Protein AF-A0A2K3L7U0-F1 (afdb_monomer)

InterPro domains:
  IPR052965 Pigment-associated catalase-like [PTHR31694] (35-224)

Sequence (227 aa):
MSPVDSIVYDHPPPELIQVLADDCRGVSLPRLITLAIKSTIKGFPRPSLDLSALSFSEVMDSAFEHPLHPPFDPYANDVNFLLASYVIPYVGLTGYVGANPLLQNATSRKLVAGLLGVESGQDAVIRALLYERRAWKVHPYEVSVAEFTNHISMLRNKLGNDGVKDEGLVEDSSGNILAGDKDSLSYARTPEEILRIVYGSGDESVPGGFYPLGGDGHIAKSYLSNA

Structure (mmCIF, N/CA/C/O backbone):
data_AF-A0A2K3L7U0-F1
#
_entry.id   AF-A0A2K3L7U0-F1
#
loop_
_atom_site.group_PDB
_atom_site.id
_atom_site.type_symbol
_atom_site.label_atom_id
_atom_site.label_alt_id
_atom_site.label_comp_id
_atom_site.label_asym_id
_atom_site.label_entity_id
_atom_site.label_seq_id
_atom_site.pdbx_PDB_ins_code
_atom_site.Cartn_x
_atom_site.Cartn_y
_atom_site.Cartn_z
_atom_site.occupancy
_atom_site.B_iso_or_equiv
_atom_site.auth_seq_id
_atom_site.auth_comp_id
_atom_site.auth_asym_id
_atom_site.auth_atom_id
_atom_site.pdbx_PDB_model_num
ATOM 1 N N . MET A 1 1 ? -25.914 12.414 -6.183 1.00 35.16 1 MET A N 1
ATOM 2 C CA . MET A 1 1 ? -24.782 12.202 -5.261 1.00 35.16 1 MET A CA 1
ATOM 3 C C . MET A 1 1 ? -25.380 11.766 -3.939 1.00 35.16 1 MET A C 1
ATOM 5 O O . MET A 1 1 ? -26.083 12.558 -3.326 1.00 35.16 1 MET A O 1
ATOM 9 N N . SER A 1 2 ? -25.243 10.484 -3.602 1.00 27.78 2 SER A N 1
ATOM 10 C CA . SER A 1 2 ? -25.637 9.948 -2.292 1.00 27.78 2 SER A CA 1
ATOM 11 C C . SER A 1 2 ? -24.703 10.532 -1.230 1.00 27.78 2 SER A C 1
ATOM 13 O O . SER A 1 2 ? -23.513 10.652 -1.530 1.00 27.78 2 SER A O 1
ATOM 15 N N . PRO A 1 3 ? -25.178 10.894 -0.026 1.00 34.88 3 PRO A N 1
ATOM 16 C CA . PRO A 1 3 ? -24.275 11.152 1.083 1.00 34.88 3 PRO A CA 1
ATOM 17 C C . PRO A 1 3 ? -23.523 9.848 1.350 1.00 34.88 3 PRO A C 1
ATOM 19 O O . PRO A 1 3 ? -24.138 8.787 1.451 1.00 34.88 3 PRO A O 1
ATOM 22 N N . VAL A 1 4 ? -22.197 9.907 1.386 1.00 32.41 4 VAL A N 1
ATOM 23 C CA . VAL A 1 4 ? -21.411 8.854 2.023 1.00 32.41 4 VAL A CA 1
ATOM 24 C C . VAL A 1 4 ? -21.704 9.025 3.508 1.00 32.41 4 VAL A C 1
ATOM 26 O O . VAL A 1 4 ? -21.296 10.027 4.096 1.00 32.41 4 VAL A O 1
ATOM 29 N N . ASP A 1 5 ? -22.507 8.128 4.079 1.00 34.38 5 ASP A N 1
ATOM 30 C CA . ASP A 1 5 ? -22.760 8.096 5.516 1.00 34.38 5 ASP A CA 1
ATOM 31 C C . ASP A 1 5 ? -21.419 7.864 6.216 1.00 34.38 5 ASP A C 1
ATOM 33 O O . ASP A 1 5 ? -20.910 6.749 6.298 1.00 34.38 5 ASP A O 1
ATOM 37 N N . SER A 1 6 ? -20.799 8.946 6.683 1.00 38.78 6 SER A N 1
ATOM 38 C CA . SER A 1 6 ? -19.635 8.872 7.551 1.00 38.78 6 SER A CA 1
ATOM 39 C C . SER A 1 6 ? -20.063 8.152 8.829 1.00 38.78 6 SER A C 1
ATOM 41 O O . SER A 1 6 ? -20.776 8.729 9.654 1.00 38.78 6 SER A O 1
ATOM 43 N N . ILE A 1 7 ? -19.674 6.888 8.984 1.00 43.75 7 ILE A N 1
ATOM 44 C CA . ILE A 1 7 ? -19.948 6.116 10.196 1.00 43.75 7 ILE A CA 1
ATOM 45 C C . ILE A 1 7 ? -19.156 6.768 11.336 1.00 43.75 7 ILE A C 1
ATOM 47 O O . ILE A 1 7 ? -17.938 6.625 11.446 1.00 43.75 7 ILE A O 1
ATOM 51 N N . VAL A 1 8 ? -19.850 7.541 12.173 1.00 41.12 8 VAL A N 1
ATOM 52 C CA . VAL A 1 8 ? -19.280 8.139 13.382 1.00 41.12 8 VAL A CA 1
ATOM 53 C C . VAL A 1 8 ? -19.321 7.083 14.481 1.00 41.12 8 VAL A C 1
ATOM 55 O O . VAL A 1 8 ? -20.386 6.723 14.975 1.00 41.12 8 VAL A O 1
ATOM 58 N N . TYR A 1 9 ? -18.154 6.571 14.870 1.00 46.69 9 TYR A N 1
ATOM 59 C CA . TYR A 1 9 ? -18.048 5.678 16.019 1.00 46.69 9 TYR A CA 1
ATOM 60 C C . TYR A 1 9 ? -18.064 6.511 17.308 1.00 46.69 9 TYR A C 1
ATOM 62 O O . TYR A 1 9 ? -17.071 7.163 17.639 1.00 46.69 9 TYR A O 1
ATOM 70 N N . ASP A 1 10 ? -19.162 6.450 18.067 1.00 40.72 10 ASP A N 1
ATOM 71 C CA . ASP A 1 10 ? -19.297 7.128 19.371 1.00 40.72 10 ASP A CA 1
ATOM 72 C C . ASP A 1 10 ? -18.200 6.716 20.371 1.00 40.72 10 ASP A C 1
ATOM 74 O O . ASP A 1 10 ? -17.846 7.484 21.265 1.00 40.72 10 ASP A O 1
ATOM 78 N N . HIS A 1 11 ? -17.600 5.534 20.172 1.00 51.75 11 HIS A N 1
ATOM 79 C CA . HIS A 1 11 ? -16.368 5.059 20.801 1.00 51.75 11 HIS A CA 1
ATOM 80 C C . HIS A 1 11 ? -15.624 4.153 19.805 1.00 51.75 11 HIS A C 1
ATOM 82 O O . HIS A 1 11 ? -15.960 2.971 19.712 1.00 51.75 11 HIS A O 1
ATOM 88 N N . PRO A 1 12 ? -14.630 4.619 19.031 1.00 52.50 12 PRO A N 1
ATOM 89 C CA . PRO A 1 12 ? -13.937 3.723 18.131 1.00 52.50 12 PRO A CA 1
ATOM 90 C C . PRO A 1 12 ? -13.173 2.710 18.969 1.00 52.50 12 PRO A C 1
ATOM 92 O O . PRO A 1 12 ? -12.476 3.064 19.937 1.00 52.50 12 PRO A O 1
ATOM 95 N N . PRO A 1 13 ? -13.309 1.436 18.614 1.00 58.75 13 PRO A N 1
ATOM 96 C CA . PRO A 1 13 ? -12.711 0.392 19.392 1.00 58.75 13 PRO A CA 1
ATOM 97 C C . PRO A 1 13 ? -11.186 0.495 19.250 1.00 58.75 13 PRO A C 1
ATOM 99 O O . PRO A 1 13 ? -10.675 0.766 18.161 1.00 58.75 13 PRO A O 1
ATOM 102 N N . PRO A 1 14 ? -10.425 0.219 20.321 1.00 63.03 14 PRO A N 1
ATOM 103 C CA . PRO A 1 14 ? -8.984 -0.022 20.233 1.00 63.03 14 PRO A CA 1
ATOM 104 C C . PRO A 1 14 ? -8.609 -1.067 19.163 1.00 63.03 14 PRO A C 1
ATOM 106 O O . PRO A 1 14 ? -7.484 -1.112 18.677 1.00 63.03 14 PRO A O 1
ATOM 109 N N . GLU A 1 15 ? -9.582 -1.873 18.755 1.00 63.84 15 GLU A N 1
ATOM 110 C CA . GLU A 1 15 ? -9.491 -2.821 17.662 1.00 63.84 15 GLU A CA 1
ATOM 111 C C . GLU A 1 15 ? -9.247 -2.156 16.300 1.00 63.84 15 GLU A C 1
ATOM 113 O O . GLU A 1 15 ? -8.477 -2.696 15.521 1.00 63.84 15 GLU A O 1
ATOM 118 N N . LEU A 1 16 ? -9.787 -0.961 16.030 1.00 61.38 16 LEU A N 1
ATOM 119 C CA . LEU A 1 16 ? -9.509 -0.233 14.783 1.00 61.38 16 LEU A CA 1
ATOM 120 C C . LEU A 1 16 ? -8.010 0.072 14.644 1.00 61.38 16 LEU A C 1
ATOM 122 O O . LEU A 1 16 ? -7.415 -0.149 13.598 1.00 61.38 16 LEU A O 1
ATOM 126 N N . ILE A 1 17 ? -7.379 0.503 15.740 1.00 62.34 17 ILE A N 1
ATOM 127 C CA . ILE A 1 17 ? -5.931 0.759 15.807 1.00 62.34 17 ILE A CA 1
ATOM 128 C C . ILE A 1 17 ? -5.150 -0.520 15.522 1.00 62.34 17 ILE A C 1
ATOM 130 O O . ILE A 1 17 ? -4.151 -0.494 14.812 1.00 62.34 17 ILE A O 1
ATOM 134 N N . GLN A 1 18 ? -5.594 -1.636 16.099 1.00 63.09 18 GLN A N 1
ATOM 135 C CA . GLN A 1 18 ? -4.923 -2.917 15.945 1.00 63.09 18 GLN A CA 1
ATOM 136 C C . GLN A 1 18 ? -5.110 -3.495 14.535 1.00 63.09 18 GLN A C 1
ATOM 138 O O . GLN A 1 18 ? -4.146 -4.030 14.013 1.00 63.09 18 GLN A O 1
ATOM 143 N N . VAL A 1 19 ? -6.275 -3.342 13.892 1.00 58.06 19 VAL A N 1
ATOM 144 C CA . VAL A 1 19 ? -6.497 -3.734 12.483 1.00 58.06 19 VAL A CA 1
ATOM 145 C C . VAL A 1 19 ? -5.525 -2.991 11.566 1.00 58.06 19 VAL A C 1
ATOM 147 O O . VAL A 1 19 ? -4.821 -3.613 10.777 1.00 58.06 19 VAL A O 1
ATOM 150 N N . LEU A 1 20 ? -5.415 -1.672 11.736 1.00 57.47 20 LEU A N 1
ATOM 151 C CA . LEU A 1 20 ? -4.503 -0.833 10.954 1.00 57.47 20 LEU A CA 1
ATOM 152 C C . LEU A 1 20 ? -3.031 -1.165 11.214 1.00 57.47 20 LEU A C 1
ATOM 154 O O . LEU A 1 20 ? -2.219 -1.230 10.297 1.00 57.47 20 LEU A O 1
ATOM 158 N N . ALA A 1 21 ? -2.683 -1.434 12.470 1.00 59.22 21 ALA A N 1
ATOM 159 C CA . ALA A 1 21 ? -1.339 -1.859 12.830 1.00 59.22 21 ALA A CA 1
ATOM 160 C C . ALA A 1 21 ? -1.008 -3.273 12.371 1.00 59.22 21 ALA A C 1
ATOM 162 O O . ALA A 1 21 ? 0.167 -3.623 12.294 1.00 59.22 21 ALA A O 1
ATOM 163 N N . ASP A 1 22 ? -2.011 -4.110 12.137 1.00 59.44 22 ASP A N 1
ATOM 164 C CA . ASP A 1 22 ? -1.805 -5.463 11.663 1.00 59.44 22 ASP A CA 1
ATOM 165 C C . ASP A 1 22 ? -1.432 -5.461 10.179 1.00 59.44 22 ASP A C 1
ATOM 167 O O . ASP A 1 22 ? -0.505 -6.196 9.827 1.00 59.44 22 ASP A O 1
ATOM 171 N N . ASP A 1 23 ? -2.020 -4.535 9.411 1.00 56.47 23 ASP A N 1
ATOM 172 C CA . ASP A 1 23 ? -1.686 -4.205 8.022 1.00 56.47 23 ASP A CA 1
ATOM 173 C C . ASP A 1 23 ? -0.228 -3.747 7.835 1.00 56.47 23 ASP A C 1
ATOM 175 O O . ASP A 1 23 ? 0.517 -4.320 7.045 1.00 56.47 23 ASP A O 1
ATOM 179 N N . CYS A 1 24 ? 0.264 -2.812 8.654 1.00 52.09 24 CYS A N 1
ATOM 180 C CA . CYS A 1 24 ? 1.613 -2.239 8.498 1.00 52.09 24 CYS A CA 1
ATOM 181 C C . CYS A 1 24 ? 2.801 -3.205 8.737 1.00 52.09 24 CYS A C 1
ATOM 183 O O . CYS A 1 24 ? 3.954 -2.833 8.527 1.00 52.09 24 CYS A O 1
ATOM 185 N N . ARG A 1 25 ? 2.602 -4.446 9.207 1.00 53.88 25 ARG A N 1
ATOM 186 C CA . ARG A 1 25 ? 3.705 -5.287 9.748 1.00 53.88 25 ARG A CA 1
ATOM 187 C C . ARG A 1 25 ? 4.548 -6.049 8.717 1.00 53.88 25 ARG A C 1
ATOM 189 O O . ARG A 1 25 ? 5.292 -6.949 9.112 1.00 53.88 25 ARG A O 1
ATOM 196 N N . GLY A 1 26 ? 4.490 -5.676 7.441 1.00 46.66 26 GLY A N 1
ATOM 197 C CA . GLY A 1 26 ? 5.264 -6.300 6.362 1.00 46.66 26 GLY A CA 1
ATOM 198 C C . GLY A 1 26 ? 6.780 -6.047 6.399 1.00 46.66 26 GLY A C 1
ATOM 199 O O . GLY A 1 26 ? 7.523 -6.845 5.833 1.00 46.66 26 GLY A O 1
ATOM 200 N N . VAL A 1 27 ? 7.276 -4.995 7.079 1.00 43.62 27 VAL A N 1
ATOM 201 C CA . VAL A 1 27 ? 8.713 -4.635 7.052 1.00 43.62 27 VAL A CA 1
ATOM 202 C C . VAL A 1 27 ? 9.250 -4.191 8.430 1.00 43.62 27 VAL A C 1
ATOM 204 O O . VAL A 1 27 ? 8.738 -3.287 9.072 1.00 43.62 27 VAL A O 1
ATOM 207 N N . SER A 1 28 ? 10.311 -4.866 8.892 1.00 36.28 28 SER A N 1
ATOM 208 C CA . SER A 1 28 ? 11.282 -4.586 9.986 1.00 36.28 28 SER A CA 1
ATOM 209 C C . SER A 1 28 ? 10.879 -4.087 11.401 1.00 36.28 28 SER A C 1
ATOM 211 O O . SER A 1 28 ? 11.673 -4.294 12.321 1.00 36.28 28 SER A O 1
ATOM 213 N N . LEU A 1 29 ? 9.679 -3.555 11.676 1.00 48.56 29 LEU A N 1
ATOM 214 C CA . LEU A 1 29 ? 9.215 -3.215 13.041 1.00 48.56 29 LEU A CA 1
ATOM 215 C C . LEU A 1 29 ? 8.060 -4.057 13.669 1.00 48.56 29 LEU A C 1
ATOM 217 O O . LEU A 1 29 ? 7.436 -3.586 14.631 1.00 48.56 29 LEU A O 1
ATOM 221 N N . PRO A 1 30 ? 7.784 -5.334 13.299 1.00 54.16 30 PRO A N 1
ATOM 222 C CA . PRO A 1 30 ? 6.574 -6.036 13.764 1.00 54.16 30 PRO A CA 1
ATOM 223 C C . PRO A 1 30 ? 6.427 -6.201 15.285 1.00 54.16 30 PRO A C 1
ATOM 225 O O . PRO A 1 30 ? 5.309 -6.311 15.804 1.00 54.16 30 PRO A O 1
ATOM 228 N N . ARG A 1 31 ? 7.545 -6.298 16.017 1.00 52.91 31 ARG A N 1
ATOM 229 C CA . ARG A 1 31 ? 7.539 -6.679 17.440 1.00 52.91 31 ARG A CA 1
ATOM 230 C C . ARG A 1 31 ? 7.274 -5.495 18.367 1.00 52.91 31 ARG A C 1
ATOM 232 O O . ARG A 1 31 ? 6.514 -5.647 19.318 1.00 52.91 31 ARG A O 1
ATOM 239 N N . LEU A 1 32 ? 7.865 -4.334 18.089 1.00 52.78 32 LEU A N 1
ATOM 240 C CA . LEU A 1 32 ? 7.753 -3.157 18.956 1.00 52.78 32 LEU A CA 1
ATOM 241 C C . LEU A 1 32 ? 6.366 -2.518 18.873 1.00 52.78 32 LEU A C 1
ATOM 243 O O . LEU A 1 32 ? 5.794 -2.204 19.912 1.00 52.78 32 LEU A O 1
ATOM 247 N N . ILE A 1 33 ? 5.783 -2.436 17.674 1.00 61.28 33 ILE A N 1
ATOM 248 C CA . ILE A 1 33 ? 4.416 -1.931 17.470 1.00 61.28 33 ILE A CA 1
ATOM 249 C C . ILE A 1 33 ? 3.404 -2.821 18.200 1.00 61.28 33 ILE A C 1
ATOM 251 O O . ILE A 1 33 ? 2.588 -2.338 18.980 1.00 61.28 33 ILE A O 1
ATOM 255 N N . THR A 1 34 ? 3.520 -4.145 18.048 1.00 62.84 34 THR A N 1
ATOM 256 C CA . THR A 1 34 ? 2.636 -5.098 18.743 1.00 62.84 34 THR A CA 1
ATOM 257 C C . THR A 1 34 ? 2.751 -4.979 20.269 1.00 62.84 34 THR A C 1
ATOM 259 O O . THR A 1 34 ? 1.747 -5.088 20.971 1.00 62.84 34 THR A O 1
ATOM 262 N N . LEU A 1 35 ? 3.958 -4.752 20.801 1.00 61.03 35 LEU A N 1
ATOM 263 C CA . LEU A 1 35 ? 4.163 -4.532 22.236 1.00 61.03 35 LEU A CA 1
ATOM 264 C C . LEU A 1 35 ? 3.562 -3.206 22.704 1.00 61.03 35 LEU A C 1
ATOM 266 O O . LEU A 1 35 ? 2.871 -3.201 23.718 1.00 61.03 35 LEU A O 1
ATOM 270 N N . ALA A 1 36 ? 3.788 -2.116 21.965 1.00 68.81 36 ALA A N 1
ATOM 271 C CA . ALA A 1 36 ? 3.243 -0.797 22.278 1.00 68.81 36 ALA A CA 1
ATOM 272 C C . ALA A 1 36 ? 1.711 -0.807 22.294 1.00 68.81 36 ALA A C 1
ATOM 274 O O . ALA A 1 36 ? 1.097 -0.217 23.179 1.00 68.81 36 ALA A O 1
ATOM 275 N N . ILE A 1 37 ? 1.084 -1.526 21.363 1.00 71.38 37 ILE A N 1
ATOM 276 C CA . ILE A 1 37 ? -0.371 -1.641 21.322 1.00 71.38 37 ILE A CA 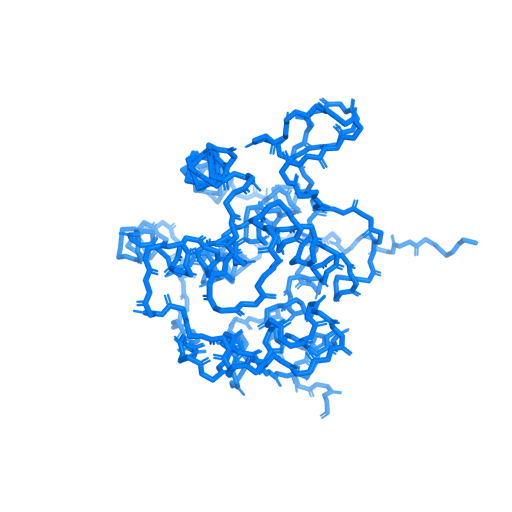1
ATOM 277 C C . ILE A 1 37 ? -0.879 -2.456 22.509 1.00 71.38 37 ILE A C 1
ATOM 279 O O . ILE A 1 37 ? -1.704 -1.959 23.269 1.00 71.38 37 ILE A O 1
ATOM 283 N N . LYS A 1 38 ? -0.338 -3.661 22.732 1.00 72.94 38 LYS A N 1
ATOM 284 C CA . LYS A 1 38 ? -0.758 -4.534 23.843 1.00 72.94 38 LYS A CA 1
ATOM 285 C C . LYS A 1 38 ? -0.533 -3.917 25.225 1.00 72.94 38 LYS A C 1
ATOM 287 O O . LYS A 1 38 ? -1.252 -4.266 26.156 1.00 72.94 38 LYS A O 1
ATOM 292 N N . SER A 1 39 ? 0.465 -3.045 25.379 1.00 77.31 39 SER A N 1
ATOM 293 C CA . SER A 1 39 ? 0.726 -2.342 26.641 1.00 77.31 39 SER A CA 1
ATOM 294 C C . SER A 1 39 ? -0.154 -1.107 26.843 1.00 77.31 39 SER A C 1
ATOM 296 O O . SER A 1 39 ? -0.313 -0.665 27.978 1.00 77.31 39 SER A O 1
ATOM 298 N N . THR A 1 40 ? -0.727 -0.558 25.769 1.00 77.00 40 THR A N 1
ATOM 299 C CA . THR A 1 40 ? -1.498 0.693 25.800 1.00 77.00 40 THR A CA 1
ATOM 300 C C . THR A 1 40 ? -3.006 0.449 25.755 1.00 77.00 40 THR A C 1
ATOM 302 O O . THR A 1 40 ? -3.771 1.184 26.379 1.00 77.00 40 THR A O 1
ATOM 305 N N . ILE A 1 41 ? -3.446 -0.584 25.034 1.00 78.94 41 ILE A N 1
ATOM 306 C CA . ILE A 1 41 ? -4.850 -0.948 24.843 1.00 78.94 41 ILE A CA 1
ATOM 307 C C . ILE A 1 41 ? -5.052 -2.470 24.867 1.00 78.94 41 ILE A C 1
ATOM 309 O O . ILE A 1 41 ? -4.127 -3.252 24.652 1.00 78.94 41 ILE A O 1
ATOM 313 N N . LYS A 1 42 ? -6.298 -2.907 25.093 1.00 79.12 42 LYS A N 1
ATOM 314 C CA . LYS A 1 42 ? -6.682 -4.316 24.938 1.00 79.12 42 LYS A CA 1
ATOM 315 C C . LYS A 1 42 ? -6.715 -4.667 23.444 1.00 79.12 42 LYS A C 1
ATOM 317 O O . LYS A 1 42 ? -7.691 -4.362 22.769 1.00 79.12 42 LYS A O 1
ATOM 322 N N . GLY A 1 43 ? -5.636 -5.264 22.944 1.00 73.44 43 GLY A N 1
ATOM 323 C CA . GLY A 1 43 ? -5.553 -5.779 21.573 1.00 73.44 43 GLY A CA 1
ATOM 324 C C . GLY A 1 43 ? -6.208 -7.156 21.401 1.00 73.44 43 GLY A C 1
ATOM 325 O O . GLY A 1 43 ? -6.695 -7.757 22.362 1.00 73.44 43 GLY A O 1
ATOM 326 N N . PHE A 1 44 ? -6.159 -7.675 20.176 1.00 78.50 44 PHE A N 1
ATOM 327 C CA . PHE A 1 44 ? -6.618 -9.015 19.795 1.00 78.50 44 PHE A CA 1
ATOM 328 C C . PHE A 1 44 ? -5.480 -9.803 19.101 1.00 78.50 44 PHE A C 1
ATOM 330 O O . PHE A 1 44 ? -4.399 -9.243 18.870 1.00 78.50 44 PHE A O 1
ATOM 337 N N . PRO A 1 45 ? -5.627 -11.123 18.876 1.00 80.44 45 PRO A N 1
ATOM 338 C CA . PRO A 1 45 ? -4.619 -11.916 18.179 1.00 80.44 45 PRO A CA 1
ATOM 339 C C . PRO A 1 45 ? -4.351 -11.397 16.765 1.00 80.44 45 PRO A C 1
ATOM 341 O O . PRO A 1 45 ? -5.258 -11.015 16.047 1.00 80.44 45 PRO A O 1
ATOM 344 N N . ARG A 1 46 ? -3.090 -11.424 16.339 1.00 79.19 46 ARG A N 1
ATOM 345 C CA . ARG A 1 46 ? -2.740 -11.082 14.958 1.00 79.19 46 ARG A CA 1
ATOM 346 C C . ARG A 1 46 ? -3.452 -12.049 13.987 1.00 79.19 46 ARG A C 1
ATOM 348 O O . ARG A 1 46 ? -3.308 -13.258 14.200 1.00 79.19 46 ARG A O 1
ATOM 355 N N . PRO A 1 47 ? -4.134 -11.562 12.933 1.00 84.94 47 PRO A N 1
ATOM 356 C CA . PRO A 1 47 ? -4.691 -12.408 11.886 1.00 84.94 47 PRO A CA 1
ATOM 357 C C . PRO A 1 47 ? -3.581 -13.091 11.079 1.00 84.94 47 PRO A C 1
ATOM 359 O O . PRO A 1 47 ? -2.413 -12.693 11.118 1.00 84.94 47 PRO A O 1
ATOM 362 N N . SER A 1 48 ? -3.945 -14.156 10.366 1.00 86.62 48 SER A N 1
ATOM 363 C CA . SER A 1 48 ? -3.009 -14.876 9.501 1.00 86.62 48 SER A CA 1
ATOM 364 C C . SER A 1 48 ? -2.584 -13.980 8.338 1.00 86.62 48 SER A C 1
ATOM 366 O O . SER A 1 48 ? -3.441 -13.412 7.669 1.00 86.62 48 SER A O 1
ATOM 368 N N . LEU A 1 49 ? -1.271 -13.856 8.135 1.00 86.56 49 LEU A N 1
ATOM 369 C CA . LEU A 1 49 ? -0.668 -13.032 7.095 1.00 86.56 49 LEU A CA 1
ATOM 370 C C . LEU A 1 49 ? 0.132 -13.933 6.150 1.00 86.56 49 LEU A C 1
ATOM 372 O O . LEU A 1 49 ? 1.031 -14.643 6.610 1.00 86.56 49 LEU A O 1
ATOM 376 N N . ASP A 1 50 ? -0.176 -13.886 4.859 1.00 89.56 50 ASP A N 1
ATOM 377 C CA . ASP A 1 50 ? 0.525 -14.627 3.812 1.00 89.56 50 ASP A CA 1
ATOM 378 C C . ASP A 1 50 ? 1.467 -13.701 3.043 1.00 89.56 50 ASP A C 1
ATOM 380 O O . ASP A 1 50 ? 1.051 -12.950 2.173 1.00 89.56 50 ASP A O 1
ATOM 384 N N . LEU A 1 51 ? 2.755 -13.739 3.388 1.00 89.56 51 LEU A N 1
ATOM 385 C CA . LEU A 1 51 ? 3.807 -12.997 2.687 1.00 89.56 51 LEU A CA 1
ATOM 386 C C . LEU A 1 51 ? 4.546 -13.882 1.671 1.00 89.56 51 LEU A C 1
ATOM 388 O O . LEU A 1 51 ? 5.709 -13.628 1.369 1.00 89.56 51 LEU A O 1
ATOM 392 N N . SER A 1 52 ? 3.928 -14.961 1.189 1.00 92.06 52 SER A N 1
ATOM 393 C CA . SER A 1 52 ? 4.561 -15.846 0.215 1.00 92.06 52 SER A CA 1
ATOM 394 C C . SER A 1 52 ? 4.817 -15.143 -1.121 1.00 92.06 52 SER A C 1
ATOM 396 O O . SER A 1 52 ? 4.142 -14.182 -1.495 1.00 92.06 52 SER A O 1
ATOM 398 N N . ALA A 1 53 ? 5.779 -15.663 -1.889 1.00 93.38 53 ALA A N 1
ATOM 399 C CA . ALA A 1 53 ? 6.021 -15.187 -3.249 1.00 93.38 53 ALA A CA 1
ATOM 400 C C . ALA A 1 53 ? 4.775 -15.317 -4.144 1.00 93.38 53 ALA A C 1
ATOM 402 O O . ALA A 1 53 ? 4.588 -14.501 -5.039 1.00 93.38 53 ALA A O 1
ATOM 403 N N . LEU A 1 54 ? 3.900 -16.295 -3.873 1.00 95.88 54 LEU A N 1
ATOM 404 C CA . LEU A 1 54 ? 2.642 -16.460 -4.596 1.00 95.88 54 LEU A CA 1
ATOM 405 C C . LEU A 1 54 ? 1.709 -15.264 -4.367 1.00 95.88 54 LEU A C 1
ATOM 407 O O . LEU A 1 54 ? 1.278 -14.658 -5.343 1.00 95.88 54 LEU A O 1
ATOM 411 N N . SER A 1 55 ? 1.473 -14.870 -3.112 1.00 94.69 55 SER A N 1
ATOM 412 C CA . SER A 1 55 ? 0.606 -13.728 -2.784 1.00 94.69 55 SER A CA 1
ATOM 413 C C . SER A 1 55 ? 1.119 -12.427 -3.404 1.00 94.69 55 SER A C 1
ATOM 415 O O . SER A 1 55 ? 0.351 -11.657 -3.976 1.00 94.69 55 SER A O 1
ATOM 417 N N . PHE A 1 56 ? 2.435 -12.189 -3.352 1.00 95.31 56 PHE A N 1
ATOM 418 C CA . PHE A 1 56 ? 3.032 -11.031 -4.023 1.00 95.31 56 PHE A CA 1
ATOM 419 C C . PHE A 1 56 ? 2.914 -11.113 -5.548 1.00 95.31 56 PHE A C 1
ATOM 421 O O . PHE A 1 56 ? 2.653 -10.089 -6.179 1.00 95.31 56 PHE A O 1
ATOM 428 N N . SER A 1 57 ? 3.070 -12.297 -6.145 1.00 97.38 57 SER A N 1
ATOM 429 C CA . SER A 1 57 ? 2.880 -12.473 -7.586 1.00 97.38 57 SER A CA 1
ATOM 430 C C . SER A 1 57 ? 1.454 -12.154 -8.016 1.00 97.38 57 SER A C 1
ATOM 432 O O . SER A 1 57 ? 1.282 -11.422 -8.980 1.00 97.38 57 SER A O 1
ATOM 434 N N . GLU A 1 58 ? 0.439 -12.635 -7.298 1.00 97.50 58 GLU A N 1
ATOM 435 C CA . GLU A 1 58 ? -0.971 -12.366 -7.619 1.00 97.50 58 GLU A CA 1
ATOM 436 C C . GLU A 1 58 ? -1.305 -10.869 -7.537 1.00 97.50 58 GLU A C 1
ATOM 438 O O . GLU A 1 58 ? -2.030 -10.333 -8.383 1.00 97.50 58 GLU A O 1
ATOM 443 N N . VAL A 1 59 ? -0.733 -10.164 -6.554 1.00 96.44 59 VAL A N 1
ATOM 444 C CA . VAL A 1 59 ? -0.862 -8.705 -6.435 1.00 96.44 59 VAL A CA 1
ATOM 445 C C . VAL A 1 59 ? -0.212 -7.996 -7.621 1.00 96.44 59 VAL A C 1
ATOM 447 O O . VAL A 1 59 ? -0.816 -7.088 -8.192 1.00 96.44 59 VAL A O 1
ATOM 450 N N . MET A 1 60 ? 0.995 -8.400 -8.022 1.00 97.75 60 MET A N 1
ATOM 451 C CA . MET A 1 60 ? 1.675 -7.773 -9.160 1.00 97.75 60 MET A CA 1
ATOM 452 C C . MET A 1 60 ? 0.969 -8.086 -10.481 1.00 97.75 60 MET A C 1
ATOM 454 O O . MET A 1 60 ? 0.757 -7.175 -11.274 1.00 97.75 60 MET A O 1
ATOM 458 N N . ASP A 1 61 ? 0.506 -9.315 -10.688 1.00 98.38 61 ASP A N 1
ATOM 459 C CA . ASP A 1 61 ? -0.292 -9.686 -11.860 1.00 98.38 61 ASP A CA 1
ATOM 460 C C . ASP A 1 61 ? -1.570 -8.836 -11.950 1.00 98.38 61 ASP A C 1
ATOM 462 O O . ASP A 1 61 ? -1.943 -8.351 -13.021 1.00 98.38 61 ASP A O 1
ATOM 466 N N . SER A 1 62 ? -2.210 -8.573 -10.807 1.00 98.00 62 SER A N 1
ATOM 467 C CA . SER A 1 62 ? -3.379 -7.690 -10.723 1.00 98.00 62 SER A CA 1
ATOM 468 C C . SER A 1 62 ? -3.036 -6.229 -11.027 1.00 98.00 62 SER A C 1
ATOM 470 O O . SER A 1 62 ? -3.824 -5.539 -11.672 1.00 98.00 62 SER A O 1
ATOM 472 N N . ALA A 1 63 ? -1.864 -5.750 -10.598 1.00 97.88 63 ALA A N 1
ATOM 473 C CA . ALA A 1 63 ? -1.396 -4.386 -10.857 1.00 97.88 63 ALA A CA 1
ATOM 474 C C . ALA A 1 63 ? -1.060 -4.148 -12.339 1.00 97.88 63 ALA A C 1
ATOM 476 O O . ALA A 1 63 ? -1.275 -3.051 -12.862 1.00 97.88 63 ALA A O 1
ATOM 477 N N . PHE A 1 64 ? -0.553 -5.179 -13.013 1.00 98.06 64 PHE A N 1
ATOM 478 C CA . PHE A 1 64 ? -0.262 -5.171 -14.448 1.00 98.06 64 PHE A CA 1
ATOM 479 C C . PHE A 1 64 ? -1.472 -5.540 -15.314 1.00 98.06 64 PHE A C 1
ATOM 481 O O . PHE A 1 64 ? -1.419 -5.388 -16.531 1.00 98.06 64 PHE A O 1
ATOM 488 N N . GLU A 1 65 ? -2.566 -5.998 -14.701 1.00 97.44 65 GLU A N 1
ATOM 489 C CA . GLU A 1 65 ? -3.765 -6.513 -15.376 1.00 97.44 65 GLU A CA 1
ATOM 490 C C . GLU A 1 65 ? -3.482 -7.706 -16.312 1.00 97.44 65 GLU A C 1
ATOM 492 O O . GLU A 1 65 ? -4.279 -8.036 -17.193 1.00 97.44 65 GLU A O 1
ATOM 497 N N . HIS A 1 66 ? -2.351 -8.383 -16.105 1.00 97.38 66 HIS A N 1
ATOM 498 C CA . HIS A 1 66 ? -1.966 -9.620 -16.769 1.00 97.38 66 HIS A CA 1
ATOM 499 C C . HIS A 1 66 ? -0.897 -10.357 -15.946 1.00 97.38 66 HIS A C 1
ATOM 501 O O . HIS A 1 66 ? -0.123 -9.713 -15.237 1.00 97.38 66 HIS A O 1
ATOM 507 N N . PRO A 1 67 ? -0.775 -11.691 -16.086 1.00 97.88 67 PRO A N 1
ATOM 508 C CA . PRO A 1 67 ? 0.304 -12.432 -15.448 1.00 97.88 67 PRO A CA 1
ATOM 509 C C . PRO A 1 67 ? 1.688 -11.955 -15.893 1.00 97.88 67 PRO A C 1
ATOM 511 O O . PRO A 1 67 ? 1.940 -11.765 -17.091 1.00 97.88 67 PRO A O 1
ATOM 514 N N . LEU A 1 68 ? 2.596 -11.785 -14.938 1.00 97.81 68 LEU A N 1
ATOM 515 C CA . LEU A 1 68 ? 4.012 -11.562 -15.186 1.00 97.81 68 LEU A CA 1
ATOM 516 C C . LEU A 1 68 ? 4.727 -12.900 -15.412 1.00 97.81 68 LEU A C 1
ATOM 518 O O . LEU A 1 68 ? 4.445 -13.920 -14.779 1.00 97.81 68 LEU A O 1
ATOM 522 N N . HIS A 1 69 ? 5.693 -12.903 -16.331 1.00 96.50 69 HIS A N 1
ATOM 523 C CA . HIS A 1 69 ? 6.475 -14.093 -16.655 1.00 96.50 69 HIS A CA 1
ATOM 524 C C . HIS A 1 69 ? 7.975 -13.795 -16.578 1.00 96.50 69 HIS A C 1
ATOM 526 O O . HIS A 1 69 ? 8.470 -12.991 -17.370 1.00 96.50 69 HIS A O 1
ATOM 532 N N . PRO A 1 70 ? 8.713 -14.440 -15.650 1.00 97.31 70 PRO A N 1
ATOM 533 C CA . PRO A 1 70 ? 8.246 -15.348 -14.593 1.00 97.31 70 PRO A CA 1
ATOM 534 C C . PRO A 1 70 ? 7.379 -14.630 -13.530 1.00 97.31 70 PRO A C 1
ATOM 536 O O . PRO A 1 70 ? 7.430 -13.402 -13.461 1.00 97.31 70 PRO A O 1
ATOM 539 N N . PRO A 1 71 ? 6.625 -15.369 -12.690 1.00 98.19 71 PRO A N 1
ATOM 540 C CA . PRO A 1 71 ? 5.892 -14.805 -11.549 1.00 98.19 71 PRO A CA 1
ATOM 541 C C . PRO A 1 71 ? 6.758 -13.854 -10.715 1.00 98.19 71 PRO A C 1
ATOM 543 O O . PRO A 1 71 ? 7.957 -14.107 -10.550 1.00 98.19 71 PRO A O 1
ATOM 546 N N . PHE A 1 72 ? 6.180 -12.764 -10.203 1.00 97.81 72 PHE A N 1
ATOM 547 C CA . PHE A 1 72 ? 6.939 -11.813 -9.389 1.00 97.81 72 PHE A CA 1
ATOM 548 C C . PHE A 1 72 ? 7.358 -12.450 -8.067 1.00 97.81 72 PHE A C 1
ATOM 550 O O . PHE A 1 72 ? 6.524 -12.820 -7.246 1.00 97.81 72 PHE A O 1
ATOM 557 N N . ASP A 1 73 ? 8.669 -12.538 -7.851 1.00 94.81 73 ASP A N 1
ATOM 558 C CA . ASP A 1 73 ? 9.245 -13.024 -6.602 1.00 94.81 73 ASP A CA 1
ATOM 559 C C . ASP A 1 73 ? 9.792 -11.839 -5.783 1.00 94.81 73 ASP A C 1
ATOM 561 O O . ASP A 1 73 ? 10.780 -11.219 -6.201 1.00 94.81 73 ASP A O 1
ATOM 565 N N . PRO A 1 74 ? 9.192 -11.517 -4.620 1.00 92.69 74 PRO A N 1
ATOM 566 C CA . PRO A 1 74 ? 9.638 -10.426 -3.754 1.00 92.69 74 PRO A CA 1
ATOM 567 C C . PRO A 1 74 ? 11.027 -10.675 -3.146 1.00 92.69 74 PRO A C 1
ATOM 569 O O . PRO A 1 74 ? 11.648 -9.740 -2.649 1.00 92.69 74 PRO A O 1
ATOM 572 N N . TYR A 1 75 ? 11.532 -11.911 -3.168 1.00 91.81 75 TYR A N 1
ATOM 573 C CA . TYR A 1 75 ? 12.799 -12.307 -2.546 1.00 91.81 75 TYR A CA 1
ATOM 574 C C . TYR A 1 75 ? 13.932 -12.525 -3.550 1.00 91.81 75 TYR A C 1
ATOM 576 O O . TYR A 1 75 ? 15.056 -12.824 -3.146 1.00 91.81 75 TYR A O 1
ATOM 584 N N . ALA A 1 76 ? 13.669 -12.357 -4.848 1.00 91.38 76 ALA A N 1
ATOM 585 C CA . ALA A 1 76 ? 14.654 -12.623 -5.891 1.00 91.38 76 ALA A CA 1
ATOM 586 C C . ALA A 1 76 ? 15.854 -11.661 -5.863 1.00 91.38 76 ALA A C 1
ATOM 588 O O . ALA A 1 76 ? 16.968 -12.056 -6.207 1.00 91.38 76 ALA A O 1
ATOM 589 N N . ASN A 1 77 ? 15.636 -10.390 -5.508 1.00 87.25 77 ASN A N 1
ATOM 590 C CA . ASN A 1 77 ? 16.675 -9.361 -5.431 1.00 87.25 77 ASN A CA 1
ATOM 591 C C . ASN A 1 77 ? 16.193 -8.124 -4.646 1.00 87.25 77 ASN A C 1
ATOM 593 O O . ASN A 1 77 ? 15.008 -7.988 -4.343 1.00 87.25 77 ASN A O 1
ATOM 597 N N . ASP A 1 78 ? 17.109 -7.191 -4.381 1.00 89.81 78 ASP A N 1
ATOM 598 C CA . ASP A 1 78 ? 16.842 -5.986 -3.586 1.00 89.81 78 ASP A CA 1
ATOM 599 C C . ASP A 1 78 ? 15.775 -5.056 -4.190 1.00 89.81 78 ASP A C 1
ATOM 601 O O . ASP A 1 78 ? 15.020 -4.432 -3.446 1.00 89.81 78 ASP A O 1
ATOM 605 N N . VAL A 1 79 ? 15.684 -4.942 -5.523 1.00 91.31 79 VAL A N 1
ATOM 606 C CA . VAL A 1 79 ? 14.672 -4.094 -6.182 1.00 91.31 79 VAL A CA 1
ATOM 607 C C . VAL A 1 79 ? 13.287 -4.709 -6.018 1.00 91.31 79 VAL A C 1
ATOM 609 O O . VAL A 1 79 ? 12.351 -4.002 -5.648 1.00 91.31 79 VAL A O 1
ATOM 612 N N . ASN A 1 80 ? 13.162 -6.021 -6.225 1.00 92.25 80 ASN A N 1
ATOM 613 C CA . ASN A 1 80 ? 11.912 -6.742 -5.999 1.00 92.25 80 ASN A CA 1
ATOM 614 C C . ASN A 1 80 ? 11.483 -6.653 -4.531 1.00 92.25 80 ASN A C 1
ATOM 616 O O . ASN A 1 80 ? 10.322 -6.364 -4.251 1.00 92.25 80 ASN A O 1
ATOM 620 N N . PHE A 1 81 ? 12.423 -6.822 -3.599 1.00 91.69 81 PHE A N 1
ATOM 621 C CA . PHE A 1 81 ? 12.142 -6.710 -2.170 1.00 91.69 81 PHE A CA 1
ATOM 622 C C . PHE A 1 81 ? 11.668 -5.307 -1.786 1.00 91.69 81 PHE A C 1
ATOM 624 O O . PHE A 1 81 ? 10.735 -5.147 -0.994 1.00 91.69 81 PHE A O 1
ATOM 631 N N . LEU A 1 82 ? 12.273 -4.273 -2.371 1.00 92.12 82 LEU A N 1
ATOM 632 C CA . LEU A 1 82 ? 11.886 -2.890 -2.127 1.00 92.12 82 LEU A CA 1
ATOM 633 C C . LEU A 1 82 ? 10.514 -2.554 -2.739 1.00 92.12 82 LEU A C 1
ATOM 635 O O . LEU A 1 82 ? 9.720 -1.870 -2.099 1.00 92.12 82 LEU A O 1
ATOM 639 N N . LEU A 1 83 ? 10.199 -3.077 -3.929 1.00 95.06 83 LEU A N 1
ATOM 640 C CA . LEU A 1 83 ? 8.868 -2.964 -4.541 1.00 95.06 83 LEU A CA 1
ATOM 641 C C . LEU A 1 83 ? 7.801 -3.700 -3.725 1.00 95.06 83 LEU A C 1
ATOM 643 O O . LEU A 1 83 ? 6.732 -3.151 -3.483 1.00 95.06 83 LEU A O 1
ATOM 647 N N . ALA A 1 84 ? 8.101 -4.904 -3.237 1.00 92.44 84 ALA A N 1
ATOM 648 C CA . ALA A 1 84 ? 7.226 -5.650 -2.335 1.00 92.44 84 ALA A CA 1
ATOM 649 C C . ALA A 1 84 ? 6.977 -4.878 -1.029 1.00 92.44 84 ALA A C 1
ATOM 651 O O . ALA A 1 84 ? 5.843 -4.769 -0.564 1.00 92.44 84 ALA A O 1
ATOM 652 N N . SER A 1 85 ? 8.027 -4.254 -0.487 1.00 90.25 85 SER A N 1
ATOM 653 C CA . SER A 1 85 ? 7.952 -3.387 0.694 1.00 90.25 85 SER A CA 1
ATOM 654 C C . SER A 1 85 ? 7.120 -2.123 0.463 1.00 90.25 85 SER A C 1
ATOM 656 O O . SER A 1 85 ? 6.654 -1.536 1.429 1.00 90.25 85 SER A O 1
ATOM 658 N N . TYR A 1 86 ? 6.901 -1.702 -0.784 1.00 91.50 86 TYR A N 1
ATOM 659 C CA . TYR A 1 86 ? 6.064 -0.550 -1.127 1.00 91.50 86 TYR A CA 1
ATOM 660 C C . TYR A 1 86 ? 4.566 -0.881 -1.200 1.00 91.50 86 TYR A C 1
ATOM 662 O O . TYR A 1 86 ? 3.744 0.027 -1.086 1.00 91.50 86 TYR A O 1
ATOM 670 N N . VAL A 1 87 ? 4.188 -2.157 -1.351 1.00 88.69 87 VAL A N 1
ATOM 671 C CA . VAL A 1 87 ? 2.792 -2.580 -1.577 1.00 88.69 87 VAL A CA 1
ATOM 672 C C . VAL A 1 87 ? 1.879 -2.238 -0.396 1.00 88.69 87 VAL A C 1
ATOM 674 O O . VAL A 1 87 ? 0.821 -1.643 -0.593 1.00 88.69 87 VAL A O 1
ATOM 677 N N . ILE A 1 88 ? 2.285 -2.590 0.826 1.00 75.44 88 ILE A N 1
ATOM 678 C CA . ILE A 1 88 ? 1.393 -2.591 1.999 1.00 75.44 88 ILE A CA 1
ATOM 679 C C . ILE A 1 88 ? 1.541 -1.354 2.904 1.00 75.44 88 ILE A C 1
ATOM 681 O O . ILE A 1 88 ? 0.517 -0.762 3.230 1.00 75.44 88 ILE A O 1
ATOM 685 N N . PRO A 1 89 ? 2.747 -0.902 3.314 1.00 72.19 89 PRO A N 1
ATOM 686 C CA . PRO A 1 89 ? 2.888 0.082 4.400 1.00 72.19 89 PRO A CA 1
ATOM 687 C C . PRO A 1 89 ? 2.099 1.385 4.214 1.00 72.19 89 PRO A C 1
ATOM 689 O O . P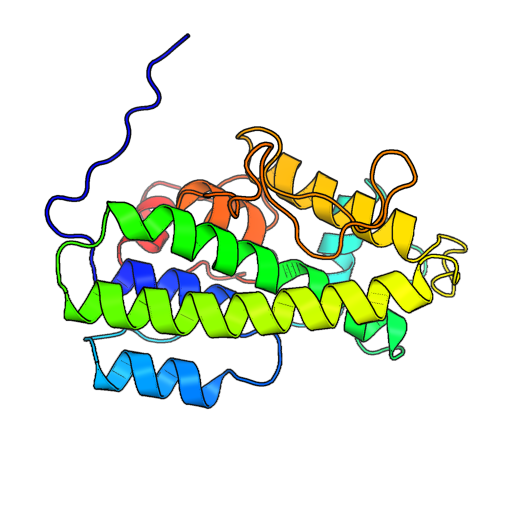RO A 1 89 ? 1.542 1.919 5.174 1.00 72.19 89 PRO A O 1
ATOM 692 N N . TYR A 1 90 ? 1.984 1.864 2.974 1.00 78.25 90 TYR A N 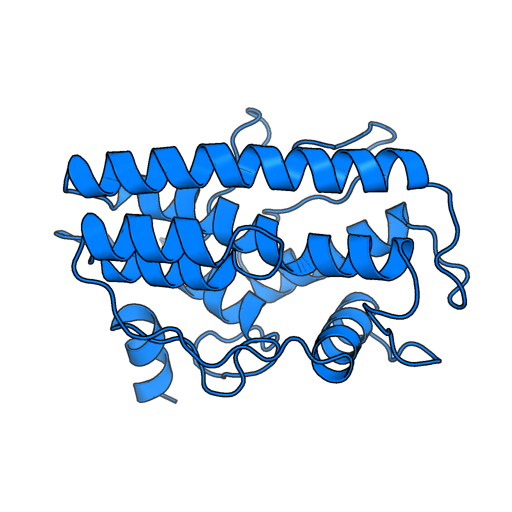1
ATOM 693 C CA . TYR A 1 90 ? 1.210 3.060 2.654 1.00 78.25 90 TYR A CA 1
ATOM 694 C C . TYR A 1 90 ? -0.295 2.915 2.963 1.00 78.25 90 TYR A C 1
ATOM 696 O O . TYR A 1 90 ? -0.945 3.875 3.380 1.00 78.25 90 TYR A O 1
ATOM 704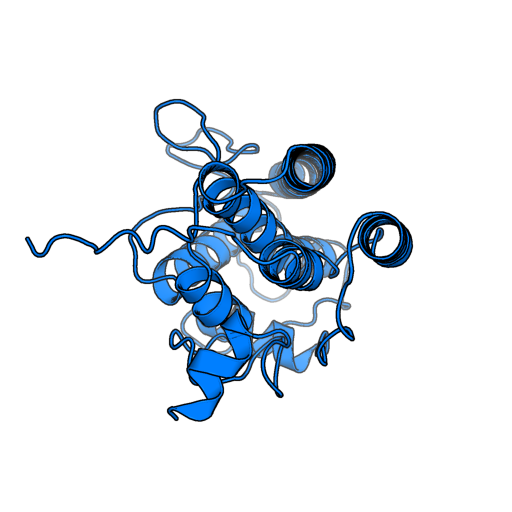 N N . VAL A 1 91 ? -0.853 1.709 2.818 1.00 82.69 91 VAL A N 1
ATOM 705 C CA . VAL A 1 91 ? -2.271 1.411 3.077 1.00 82.69 91 VAL A CA 1
ATOM 706 C C . VAL A 1 91 ? -2.584 1.660 4.554 1.00 82.69 91 VAL A C 1
ATOM 708 O O . VAL A 1 91 ? -3.419 2.515 4.866 1.00 82.69 91 VAL A O 1
ATOM 711 N N . GLY A 1 92 ? -1.829 1.049 5.466 1.00 82.50 92 GLY A N 1
ATOM 712 C CA . GLY A 1 92 ? -2.026 1.244 6.900 1.00 82.50 92 GLY A CA 1
ATOM 713 C C . GLY A 1 92 ? -1.756 2.676 7.389 1.00 82.50 92 GLY A C 1
ATOM 714 O O . GLY A 1 92 ? -2.487 3.163 8.256 1.00 82.50 92 GLY A O 1
ATOM 715 N N . LEU A 1 93 ? -0.812 3.412 6.779 1.00 86.94 93 LEU A N 1
ATOM 716 C CA . LEU A 1 93 ? -0.639 4.853 7.031 1.00 86.94 93 LEU A CA 1
ATOM 717 C C . LEU A 1 93 ? -1.926 5.634 6.732 1.00 86.94 93 LEU A C 1
ATOM 719 O O . LEU A 1 93 ? -2.398 6.388 7.587 1.00 86.94 93 LEU A O 1
ATOM 723 N N . THR A 1 94 ? -2.525 5.427 5.556 1.00 90.31 94 THR A N 1
ATOM 724 C CA . THR A 1 94 ? -3.774 6.119 5.190 1.00 90.31 94 THR A CA 1
ATOM 725 C C . THR A 1 94 ? -4.955 5.699 6.063 1.00 90.31 94 THR A C 1
ATOM 727 O O . THR A 1 94 ? -5.850 6.502 6.342 1.00 90.31 94 THR A O 1
ATOM 730 N N . GLY A 1 95 ? -4.928 4.472 6.583 1.00 89.56 95 GLY A N 1
ATOM 731 C CA . GLY A 1 95 ? -5.892 4.010 7.569 1.00 89.56 95 GLY A CA 1
ATOM 732 C C . GLY A 1 95 ? -5.755 4.714 8.925 1.00 89.56 95 GLY A C 1
ATOM 733 O O . GLY A 1 95 ? -6.767 5.079 9.522 1.00 89.56 95 GLY A O 1
ATOM 734 N N . TYR A 1 96 ? -4.538 5.003 9.409 1.00 89.12 96 TYR A N 1
ATOM 735 C CA . TYR A 1 96 ? -4.359 5.797 10.638 1.00 89.12 96 TYR A CA 1
ATOM 736 C C . TYR A 1 96 ? -4.904 7.218 10.497 1.00 89.12 96 TYR A C 1
ATOM 738 O O . TYR A 1 96 ? -5.535 7.726 11.428 1.00 89.12 96 TYR A O 1
ATOM 746 N N . VAL A 1 97 ? -4.697 7.849 9.338 1.00 91.56 97 VAL A N 1
ATOM 747 C CA . VAL A 1 97 ? -5.269 9.170 9.042 1.00 91.56 97 VAL A CA 1
ATOM 748 C C . VAL A 1 97 ? -6.797 9.110 9.074 1.00 91.56 97 VAL A C 1
ATOM 750 O O . VAL A 1 97 ? -7.415 9.941 9.739 1.00 91.56 97 VAL A O 1
ATOM 753 N N . GLY A 1 98 ? -7.403 8.102 8.437 1.00 89.88 98 GLY A N 1
ATOM 754 C CA . GLY A 1 98 ? -8.857 7.896 8.445 1.00 89.88 98 GLY A CA 1
ATOM 755 C C . GLY A 1 98 ? -9.430 7.563 9.826 1.00 89.88 98 GLY A C 1
ATOM 756 O O . GLY A 1 98 ? -10.528 8.002 10.166 1.00 89.88 98 GLY A O 1
ATOM 757 N N . ALA A 1 99 ? -8.675 6.855 10.668 1.00 87.19 99 ALA A N 1
ATOM 758 C CA . ALA A 1 99 ? -9.098 6.512 12.023 1.00 87.19 99 ALA A CA 1
ATOM 759 C C . ALA A 1 99 ? -9.005 7.684 13.009 1.00 87.19 99 ALA A C 1
ATOM 761 O O . ALA A 1 99 ? -9.832 7.772 13.916 1.00 87.19 99 ALA A O 1
ATOM 762 N N . ASN A 1 100 ? -8.027 8.584 12.859 1.00 87.56 100 ASN A N 1
ATOM 763 C CA . ASN A 1 100 ? -7.789 9.711 13.771 1.00 87.56 100 ASN A CA 1
ATOM 764 C C . ASN A 1 100 ? -9.044 10.498 14.197 1.00 87.56 100 ASN A C 1
ATOM 766 O O . ASN A 1 100 ? -9.218 10.671 15.408 1.00 87.56 100 ASN A O 1
ATOM 770 N N . PRO A 1 101 ? -9.918 10.969 13.281 1.00 87.44 101 PRO A N 1
ATOM 771 C CA . PRO A 1 101 ? -11.113 11.728 13.663 1.00 87.44 101 PRO A CA 1
ATOM 772 C C . PRO A 1 101 ? -12.130 10.900 14.453 1.00 87.44 101 PRO A C 1
ATOM 774 O O . PRO A 1 101 ? -12.940 11.463 15.184 1.00 87.44 101 PRO A O 1
ATOM 777 N N . LEU A 1 102 ? -12.079 9.573 14.341 1.00 86.56 102 LEU A N 1
ATOM 778 C CA . LEU A 1 102 ? -12.989 8.686 15.048 1.00 86.56 102 LEU A CA 1
ATOM 779 C C . LEU A 1 102 ? -12.540 8.520 16.508 1.00 86.56 102 LEU A C 1
ATOM 781 O O . LEU A 1 102 ? -13.388 8.378 17.385 1.00 86.56 102 LEU A O 1
ATOM 785 N N . LEU A 1 103 ? -11.226 8.552 16.799 1.00 84.75 103 LEU A N 1
ATOM 786 C CA . LEU A 1 103 ? -10.605 8.262 18.112 1.00 84.75 103 LEU A CA 1
ATOM 787 C C . LEU A 1 103 ? -11.066 9.183 19.247 1.00 84.75 103 LEU A C 1
ATOM 789 O O . LEU A 1 103 ? -10.642 10.331 19.352 1.00 84.75 103 LEU A O 1
ATOM 793 N N . GLN A 1 104 ? -11.819 8.624 20.200 1.00 85.19 104 GLN A N 1
ATOM 794 C CA . GLN A 1 104 ? -12.369 9.368 21.346 1.00 85.19 104 GLN A CA 1
ATOM 795 C C . GLN A 1 104 ? -11.420 9.464 22.549 1.00 85.19 104 GLN A C 1
ATOM 797 O O . GLN A 1 104 ? -11.411 10.470 23.265 1.00 85.19 104 GLN A O 1
ATOM 802 N N . ASN A 1 105 ? -10.575 8.455 22.772 1.00 85.56 105 ASN A N 1
ATOM 803 C CA . ASN A 1 105 ? -9.667 8.419 23.919 1.00 85.56 105 ASN A CA 1
ATOM 804 C C . ASN A 1 105 ? -8.312 9.076 23.590 1.00 85.56 105 ASN A C 1
ATOM 806 O O . ASN A 1 105 ? -7.683 8.751 22.583 1.00 85.56 105 ASN A O 1
ATOM 810 N N . ALA A 1 106 ? -7.828 9.962 24.469 1.00 88.50 106 ALA A N 1
ATOM 811 C CA . ALA A 1 106 ? -6.533 10.629 24.318 1.00 88.50 106 ALA A CA 1
ATOM 812 C C . ALA A 1 106 ? -5.347 9.650 24.243 1.00 88.50 106 ALA A C 1
ATOM 814 O O . ALA A 1 106 ? -4.414 9.878 23.478 1.00 88.50 106 ALA A O 1
ATOM 815 N N . THR A 1 107 ? -5.397 8.544 24.985 1.00 87.12 107 THR A N 1
ATOM 816 C CA . THR A 1 107 ? -4.404 7.463 24.944 1.00 87.12 107 THR A CA 1
ATOM 817 C C . THR A 1 107 ? -4.368 6.799 23.569 1.00 87.12 107 THR A C 1
ATOM 819 O O . THR A 1 107 ? -3.296 6.637 22.994 1.00 87.12 107 THR A O 1
ATOM 822 N N . SER A 1 108 ? -5.537 6.486 23.005 1.00 83.94 108 SER A N 1
ATOM 823 C CA . SER A 1 108 ? -5.672 5.910 21.663 1.00 83.94 108 SER A CA 1
ATOM 824 C C . SER A 1 108 ? -5.197 6.874 20.573 1.00 83.94 108 SER A C 1
ATOM 826 O O . SER A 1 108 ? -4.436 6.472 19.698 1.00 83.94 108 SER A O 1
ATOM 828 N N . ARG A 1 109 ? -5.564 8.162 20.664 1.00 87.62 109 ARG A N 1
ATOM 829 C CA . ARG A 1 109 ? -5.062 9.211 19.758 1.00 87.62 109 ARG A CA 1
ATOM 830 C C . ARG A 1 109 ? -3.546 9.347 19.827 1.00 87.62 109 ARG A C 1
ATOM 832 O O . ARG A 1 109 ? -2.895 9.417 18.795 1.00 87.62 109 ARG A O 1
ATOM 839 N N . LYS A 1 110 ? -2.975 9.350 21.036 1.00 89.00 110 LYS A N 1
ATOM 840 C CA . LYS A 1 110 ? -1.520 9.409 21.232 1.00 89.00 110 LYS A CA 1
ATOM 841 C C . LYS A 1 110 ? -0.822 8.198 20.613 1.00 89.00 110 LYS A C 1
ATOM 843 O O . LYS A 1 110 ? 0.226 8.364 19.998 1.00 89.00 110 LYS A O 1
ATOM 848 N N . LEU A 1 111 ? -1.392 7.004 20.776 1.00 85.69 111 LEU A N 1
ATOM 849 C CA . LEU A 1 111 ? -0.868 5.778 20.179 1.00 85.69 111 LEU A CA 1
ATOM 850 C C . LEU A 1 111 ? -0.885 5.859 18.648 1.00 85.69 111 LEU A C 1
ATOM 852 O O . LEU A 1 111 ? 0.164 5.689 18.038 1.00 85.69 111 LEU A O 1
ATOM 856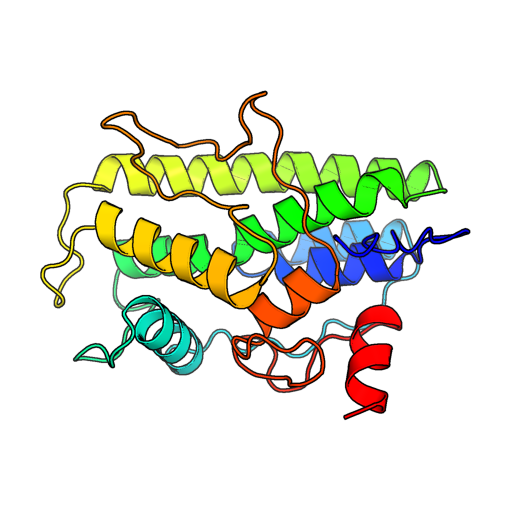 N N . VAL A 1 112 ? -2.032 6.177 18.040 1.00 87.19 112 VAL A N 1
ATOM 857 C CA . VAL A 1 112 ? -2.152 6.280 16.574 1.00 87.19 112 VAL A CA 1
ATOM 858 C C . VAL A 1 112 ? -1.272 7.382 16.005 1.00 87.19 112 VAL A C 1
ATOM 860 O O . VAL A 1 112 ? -0.577 7.131 15.033 1.00 87.19 112 VAL A O 1
ATOM 863 N N . ALA A 1 113 ? -1.216 8.561 16.627 1.00 89.62 113 ALA A N 1
ATOM 864 C CA . ALA A 1 113 ? -0.324 9.631 16.182 1.00 89.62 113 ALA A CA 1
ATOM 865 C C . ALA A 1 113 ? 1.158 9.216 16.241 1.00 89.62 113 ALA A C 1
ATOM 867 O O . ALA A 1 113 ? 1.933 9.548 15.347 1.00 89.62 113 ALA A O 1
ATOM 868 N N . GLY A 1 114 ? 1.553 8.467 17.278 1.00 88.81 114 GLY A N 1
ATOM 869 C CA . GLY A 1 114 ? 2.907 7.927 17.401 1.00 88.81 114 GLY A CA 1
ATOM 870 C C . GLY A 1 114 ? 3.231 6.873 16.340 1.00 88.81 114 GLY A C 1
ATOM 871 O O . GLY A 1 114 ? 4.327 6.896 15.786 1.00 88.81 114 GLY A O 1
ATOM 872 N N . LEU A 1 115 ? 2.283 5.980 16.036 1.00 86.38 115 LEU A N 1
ATOM 873 C CA . LEU A 1 115 ? 2.426 4.982 14.972 1.00 86.38 115 LEU A CA 1
ATOM 874 C C . LEU A 1 115 ? 2.485 5.653 13.598 1.00 86.38 115 LEU A C 1
ATOM 876 O O . LEU A 1 115 ? 3.432 5.410 12.860 1.00 86.38 115 LEU A O 1
ATOM 880 N N . LEU A 1 116 ? 1.558 6.571 13.310 1.00 88.94 116 LEU A N 1
ATOM 881 C CA . LEU A 1 116 ? 1.516 7.344 12.071 1.00 88.94 116 LEU A CA 1
ATOM 882 C C . LEU A 1 116 ? 2.869 8.000 11.772 1.00 88.94 116 LEU A C 1
ATOM 884 O O . LEU A 1 116 ? 3.388 7.815 10.682 1.00 88.94 116 LEU A O 1
ATOM 888 N N . GLY A 1 117 ? 3.486 8.687 12.741 1.00 88.81 117 GLY A N 1
ATOM 889 C CA . GLY A 1 117 ? 4.785 9.337 12.526 1.00 88.81 117 GLY A CA 1
ATOM 890 C C . GLY A 1 117 ? 5.926 8.370 12.178 1.00 88.81 117 GLY A C 1
ATOM 891 O O . GLY A 1 117 ? 6.778 8.697 11.353 1.00 88.81 117 GLY A O 1
ATOM 892 N N . VAL A 1 118 ? 5.947 7.175 12.779 1.00 85.75 118 VAL A N 1
ATOM 893 C CA . VAL A 1 118 ? 6.952 6.142 12.470 1.00 85.75 118 VAL A CA 1
ATOM 894 C C . VAL A 1 118 ? 6.714 5.551 11.081 1.00 85.75 118 VAL A C 1
ATOM 896 O O . VAL A 1 118 ? 7.668 5.404 10.318 1.00 85.75 118 VAL A O 1
ATOM 899 N N . GLU A 1 119 ? 5.463 5.250 10.739 1.00 84.69 119 GLU A N 1
ATOM 900 C CA . GLU A 1 119 ? 5.090 4.695 9.433 1.00 84.69 119 GLU A CA 1
ATOM 901 C C . GLU A 1 119 ? 5.310 5.703 8.298 1.00 84.69 119 GLU A C 1
ATOM 903 O O . GLU A 1 119 ? 5.838 5.334 7.254 1.00 84.69 119 GLU A O 1
ATOM 908 N N . SER A 1 120 ? 5.025 6.994 8.514 1.00 88.25 120 SER A N 1
ATOM 909 C CA . SER A 1 120 ? 5.337 8.051 7.538 1.00 88.25 120 SER A CA 1
ATOM 910 C C . SER A 1 120 ? 6.834 8.118 7.236 1.00 88.25 120 SER A C 1
ATOM 912 O O . SER A 1 120 ? 7.229 8.291 6.086 1.00 88.25 120 SER A O 1
ATOM 914 N N . GLY A 1 121 ? 7.680 7.956 8.259 1.00 87.88 121 GLY A N 1
ATOM 915 C CA . GLY A 1 121 ? 9.129 7.896 8.078 1.00 87.88 121 GLY A CA 1
ATOM 916 C C . GLY A 1 121 ? 9.576 6.674 7.272 1.00 87.88 121 GLY A C 1
ATOM 917 O O . GLY A 1 121 ? 10.453 6.797 6.418 1.00 87.88 121 GLY A O 1
ATOM 918 N N . GLN A 1 122 ? 8.969 5.508 7.512 1.00 87.69 122 GLN A N 1
ATOM 919 C CA . GLN A 1 122 ? 9.262 4.291 6.749 1.00 87.69 122 GLN A CA 1
ATOM 920 C C . GLN A 1 122 ? 8.830 4.413 5.283 1.00 87.69 122 GLN A C 1
ATOM 922 O O . GLN A 1 122 ? 9.638 4.124 4.400 1.00 87.69 122 GLN A O 1
ATOM 927 N N . ASP A 1 123 ? 7.609 4.889 5.020 1.00 89.19 123 ASP A N 1
ATOM 928 C CA . ASP A 1 123 ? 7.097 5.094 3.658 1.00 89.19 123 ASP A CA 1
ATOM 929 C C . ASP A 1 123 ? 7.988 6.064 2.871 1.00 89.19 123 ASP A C 1
ATOM 931 O O . ASP A 1 123 ? 8.425 5.744 1.766 1.00 89.19 123 ASP A O 1
ATOM 935 N N . ALA A 1 124 ? 8.371 7.192 3.480 1.00 90.00 124 ALA A N 1
ATOM 936 C CA . ALA A 1 124 ? 9.265 8.165 2.856 1.00 90.00 124 ALA A CA 1
ATOM 937 C C . ALA A 1 124 ? 10.642 7.570 2.507 1.00 90.00 124 ALA A C 1
ATOM 939 O O . ALA A 1 124 ? 11.179 7.850 1.434 1.00 90.00 124 ALA A O 1
ATOM 940 N N . VAL A 1 125 ? 11.222 6.730 3.376 1.00 90.50 125 VAL A N 1
ATOM 941 C CA . VAL A 1 125 ? 12.502 6.050 3.100 1.00 90.50 125 VAL A CA 1
ATOM 942 C C . VAL A 1 125 ? 12.359 5.054 1.950 1.00 90.50 125 VAL A C 1
ATOM 944 O O . VAL A 1 125 ? 13.198 5.049 1.048 1.00 90.50 125 VAL A O 1
ATOM 947 N N . ILE A 1 126 ? 11.303 4.236 1.941 1.00 91.12 126 ILE A N 1
ATOM 948 C CA . ILE A 1 126 ? 11.043 3.270 0.862 1.00 91.12 126 ILE A CA 1
ATOM 949 C C . ILE A 1 126 ? 10.850 4.007 -0.468 1.00 91.12 126 ILE A C 1
ATOM 951 O O . ILE A 1 126 ? 11.516 3.682 -1.455 1.00 91.12 126 ILE A O 1
ATOM 955 N N . ARG A 1 127 ? 10.005 5.046 -0.487 1.00 93.19 127 ARG A N 1
ATOM 956 C CA . ARG A 1 127 ? 9.768 5.881 -1.670 1.00 93.19 127 ARG A CA 1
ATOM 957 C C . ARG A 1 127 ? 11.044 6.566 -2.147 1.00 93.19 127 ARG A C 1
ATOM 959 O O . ARG A 1 127 ? 11.308 6.556 -3.344 1.00 93.19 127 ARG A O 1
ATOM 966 N N . ALA A 1 128 ? 11.873 7.101 -1.250 1.00 93.25 128 ALA A N 1
ATOM 967 C CA . ALA A 1 128 ? 13.150 7.713 -1.620 1.00 93.25 128 ALA A CA 1
ATOM 968 C C . ALA A 1 128 ? 14.107 6.703 -2.274 1.00 93.25 128 ALA A C 1
ATOM 970 O O . ALA A 1 128 ? 14.657 6.977 -3.342 1.00 93.25 128 ALA A O 1
ATOM 971 N N . LEU A 1 129 ? 14.252 5.507 -1.692 1.00 93.12 129 LEU A N 1
ATOM 972 C CA . LEU A 1 129 ? 15.096 4.447 -2.252 1.00 93.12 129 LEU A CA 1
ATOM 973 C C . LEU A 1 129 ? 14.598 3.982 -3.628 1.00 93.12 129 LEU A C 1
ATOM 975 O O . LEU A 1 129 ? 15.406 3.743 -4.531 1.00 93.12 129 LEU A O 1
ATOM 979 N N . LEU A 1 130 ? 13.284 3.867 -3.823 1.00 94.94 130 LEU A N 1
ATOM 980 C CA . LEU A 1 130 ? 12.726 3.538 -5.135 1.00 94.94 130 LEU A CA 1
ATOM 981 C C . LEU A 1 130 ? 12.886 4.699 -6.121 1.00 94.94 130 LEU A C 1
ATOM 983 O O . LEU A 1 130 ? 13.201 4.468 -7.285 1.00 94.94 130 LEU A O 1
ATOM 987 N N . TYR A 1 131 ? 12.742 5.945 -5.667 1.00 95.44 131 TYR A N 1
ATOM 988 C CA . TYR A 1 131 ? 12.897 7.137 -6.500 1.00 95.44 131 TYR A CA 1
ATOM 989 C C . TYR A 1 131 ? 14.327 7.288 -7.041 1.00 95.44 131 TYR A C 1
ATOM 991 O O . TYR A 1 131 ? 14.525 7.631 -8.213 1.00 95.44 131 TYR A O 1
ATOM 999 N N . GLU A 1 132 ? 15.341 6.967 -6.235 1.00 94.81 132 GLU A N 1
ATOM 1000 C CA . GLU A 1 132 ? 16.738 6.873 -6.689 1.00 94.81 132 GLU A CA 1
ATOM 1001 C C . GLU A 1 132 ? 16.909 5.852 -7.824 1.00 94.81 132 GLU A C 1
ATOM 1003 O O . GLU A 1 132 ? 17.703 6.062 -8.742 1.00 94.81 132 GLU A O 1
ATOM 1008 N N . ARG A 1 133 ? 16.126 4.769 -7.789 1.00 94.69 133 ARG A N 1
ATOM 1009 C CA . ARG A 1 133 ? 16.158 3.649 -8.742 1.00 94.69 133 ARG A CA 1
ATOM 1010 C C . ARG A 1 133 ? 15.088 3.755 -9.826 1.00 94.69 133 ARG A C 1
ATOM 1012 O O . ARG A 1 133 ? 14.958 2.840 -10.627 1.00 94.69 133 ARG A O 1
ATOM 1019 N N . ARG A 1 134 ? 14.342 4.861 -9.902 1.00 95.69 134 ARG A N 1
ATOM 1020 C CA . ARG A 1 134 ? 13.118 4.986 -10.720 1.00 95.69 134 ARG A CA 1
ATOM 1021 C C . ARG A 1 134 ? 13.296 4.621 -12.199 1.00 95.69 134 ARG A C 1
ATOM 1023 O O . ARG A 1 134 ? 12.375 4.096 -12.811 1.00 95.69 134 ARG A O 1
ATOM 1030 N N . ALA A 1 135 ? 14.480 4.881 -12.758 1.00 96.06 135 ALA A N 1
ATOM 1031 C CA . ALA A 1 135 ? 14.816 4.597 -14.155 1.00 96.06 135 ALA A CA 1
ATOM 1032 C C . ALA A 1 135 ? 15.387 3.185 -14.386 1.00 96.06 135 ALA A C 1
ATOM 1034 O O . ALA A 1 135 ? 15.591 2.787 -15.532 1.00 96.06 135 ALA A O 1
ATOM 1035 N N . TRP A 1 136 ? 15.688 2.435 -13.324 1.00 97.00 136 TRP A N 1
ATOM 1036 C CA . TRP A 1 136 ? 16.196 1.071 -13.438 1.00 97.00 136 TRP A CA 1
ATOM 1037 C C . TRP A 1 136 ? 15.088 0.158 -13.945 1.00 97.00 136 TRP A C 1
ATOM 1039 O O . TRP A 1 136 ? 13.927 0.313 -13.565 1.00 97.00 136 TRP A O 1
ATOM 1049 N N . LYS A 1 137 ? 15.455 -0.804 -14.791 1.00 97.44 137 LYS A N 1
ATOM 1050 C CA . LYS A 1 137 ? 14.547 -1.863 -15.223 1.00 97.44 137 LYS A CA 1
ATOM 1051 C C . LYS A 1 137 ? 14.461 -2.938 -14.145 1.00 97.44 137 LYS A C 1
ATOM 1053 O O . LYS A 1 137 ? 15.485 -3.403 -13.646 1.00 97.44 137 LYS A O 1
ATOM 1058 N N . VAL A 1 138 ? 13.241 -3.328 -13.800 1.00 96.44 138 VAL A N 1
ATOM 1059 C CA . VAL A 1 138 ? 12.959 -4.453 -12.911 1.00 96.44 138 VAL A CA 1
ATOM 1060 C C . VAL A 1 138 ? 13.165 -5.722 -13.725 1.00 96.44 138 VAL A C 1
ATOM 1062 O O . VAL A 1 138 ? 12.344 -6.079 -14.569 1.00 96.44 138 VAL A O 1
ATOM 1065 N N . HIS A 1 139 ? 14.308 -6.374 -13.533 1.00 89.00 139 HIS A N 1
ATOM 1066 C CA . HIS A 1 139 ? 14.615 -7.614 -14.234 1.00 89.00 139 HIS A CA 1
ATOM 1067 C C . HIS A 1 139 ? 13.685 -8.743 -13.746 1.00 89.00 139 HIS A C 1
ATOM 1069 O O . HIS A 1 139 ? 13.524 -8.884 -12.532 1.00 89.00 139 HIS A O 1
ATOM 1075 N N . PRO A 1 140 ? 13.101 -9.567 -14.640 1.00 94.31 140 PRO A N 1
ATOM 1076 C CA . PRO A 1 140 ? 13.292 -9.631 -16.098 1.00 94.31 140 PRO A CA 1
ATOM 1077 C C . PRO A 1 140 ? 12.189 -8.965 -16.941 1.00 94.31 140 PRO A C 1
ATOM 1079 O O . PRO A 1 140 ? 12.077 -9.245 -18.129 1.00 94.31 140 PRO A O 1
ATOM 1082 N N . TYR A 1 141 ? 11.368 -8.101 -16.350 1.00 95.19 141 TYR A N 1
ATOM 1083 C CA . TYR A 1 141 ? 10.148 -7.584 -16.978 1.00 95.19 141 TYR A CA 1
ATOM 1084 C C . TYR A 1 141 ? 10.381 -6.457 -17.988 1.00 95.19 141 TYR A C 1
ATOM 1086 O O . TYR A 1 141 ? 9.461 -6.100 -18.713 1.00 95.19 141 TYR A O 1
ATOM 1094 N N . GLU A 1 142 ? 11.581 -5.867 -18.028 1.00 92.94 142 GLU A N 1
ATOM 1095 C CA . GLU A 1 142 ? 11.904 -4.698 -18.867 1.00 92.94 142 GLU A CA 1
ATOM 1096 C C . GLU A 1 142 ? 10.999 -3.471 -18.605 1.00 92.94 142 GLU A C 1
ATOM 1098 O O . GLU A 1 142 ? 10.960 -2.520 -19.392 1.00 92.94 142 GLU A O 1
ATOM 1103 N N . VAL A 1 143 ? 10.338 -3.431 -17.445 1.00 96.69 143 VAL A N 1
ATOM 1104 C CA . VAL A 1 143 ? 9.527 -2.310 -16.939 1.00 96.69 143 VAL A CA 1
ATOM 1105 C C . VAL A 1 143 ? 10.343 -1.529 -15.912 1.00 96.69 143 VAL A C 1
ATOM 1107 O O . VAL A 1 143 ? 11.119 -2.110 -15.155 1.00 96.69 143 VAL A O 1
ATOM 1110 N N . SER A 1 144 ? 10.241 -0.203 -15.909 1.00 97.50 144 SER A N 1
ATOM 1111 C CA . SER A 1 144 ? 10.977 0.628 -14.952 1.00 97.50 144 SER A CA 1
ATOM 1112 C C . SER A 1 144 ? 10.404 0.536 -13.534 1.00 97.50 144 SER A C 1
ATOM 1114 O O . SER A 1 144 ? 9.225 0.247 -13.342 1.00 97.50 144 SER A O 1
ATOM 1116 N N . VAL A 1 145 ? 11.225 0.836 -12.525 1.00 97.25 145 VAL A N 1
ATOM 1117 C CA . VAL A 1 145 ? 10.761 0.950 -11.130 1.00 97.25 145 VAL A CA 1
ATOM 1118 C C . VAL A 1 145 ? 9.647 1.995 -11.000 1.00 97.25 145 VAL A C 1
ATOM 1120 O O . VAL A 1 145 ? 8.673 1.750 -10.293 1.00 97.25 145 VAL A O 1
ATOM 1123 N N . ALA A 1 146 ? 9.750 3.128 -11.706 1.00 96.44 146 ALA A N 1
ATOM 1124 C CA . ALA A 1 146 ? 8.705 4.154 -11.715 1.00 96.44 146 ALA A CA 1
ATOM 1125 C C . ALA A 1 146 ? 7.359 3.589 -12.193 1.00 96.44 146 ALA A C 1
ATOM 1127 O O . ALA A 1 146 ? 6.349 3.722 -11.502 1.00 96.44 146 ALA A O 1
ATOM 1128 N N . GLU A 1 147 ? 7.360 2.908 -13.342 1.00 96.69 147 GLU A N 1
ATOM 1129 C CA . GLU A 1 147 ? 6.163 2.281 -13.912 1.00 96.69 147 GLU A CA 1
ATOM 1130 C C . GLU A 1 147 ? 5.582 1.228 -12.961 1.00 96.69 147 GLU A C 1
ATOM 1132 O O . GLU A 1 147 ? 4.385 1.263 -12.685 1.00 96.69 147 GLU A O 1
ATOM 1137 N N . PHE A 1 148 ? 6.417 0.362 -12.376 1.00 97.19 148 PHE A N 1
ATOM 1138 C CA . PHE A 1 148 ? 5.983 -0.616 -11.372 1.00 97.19 148 PHE A CA 1
ATOM 1139 C C . PHE A 1 148 ? 5.248 0.047 -10.199 1.00 97.19 148 PHE A C 1
ATOM 1141 O O . PHE A 1 148 ? 4.158 -0.386 -9.828 1.00 97.19 148 PHE A O 1
ATOM 1148 N N . THR A 1 149 ? 5.805 1.121 -9.631 1.00 96.50 149 THR A N 1
ATOM 1149 C CA . THR A 1 149 ? 5.142 1.830 -8.525 1.00 96.50 149 THR A CA 1
ATOM 1150 C C . THR A 1 149 ? 3.835 2.493 -8.941 1.00 96.50 149 THR A C 1
ATOM 1152 O O . THR A 1 149 ? 2.871 2.417 -8.187 1.00 96.50 149 THR A O 1
ATOM 1155 N N . ASN A 1 150 ? 3.753 3.049 -10.154 1.00 95.69 150 ASN A N 1
ATOM 1156 C CA . ASN A 1 150 ? 2.502 3.590 -10.685 1.00 95.69 150 ASN A CA 1
ATOM 1157 C C . ASN A 1 150 ? 1.428 2.497 -10.808 1.00 95.69 150 ASN A C 1
ATOM 1159 O O . ASN A 1 150 ? 0.293 2.719 -10.392 1.00 95.69 150 ASN A O 1
ATOM 1163 N N . HIS A 1 151 ? 1.776 1.310 -11.315 1.00 97.25 151 HIS A N 1
ATOM 1164 C CA . HIS A 1 151 ? 0.859 0.165 -11.387 1.00 97.25 151 HIS A CA 1
ATOM 1165 C C . HIS A 1 151 ? 0.357 -0.264 -10.003 1.00 97.25 151 HIS A C 1
ATOM 1167 O O . HIS A 1 151 ? -0.846 -0.444 -9.813 1.00 97.25 151 HIS A O 1
ATOM 1173 N N . ILE A 1 152 ? 1.251 -0.353 -9.014 1.00 96.81 152 ILE A N 1
ATOM 1174 C CA . ILE A 1 152 ? 0.885 -0.682 -7.628 1.00 96.81 152 ILE A CA 1
ATOM 1175 C C . ILE A 1 152 ? -0.067 0.377 -7.050 1.00 96.81 152 ILE A C 1
ATOM 1177 O O . ILE A 1 152 ? -1.083 0.029 -6.445 1.00 96.81 152 ILE A O 1
ATOM 1181 N N . SER A 1 153 ? 0.206 1.666 -7.266 1.00 95.19 153 SER A N 1
ATOM 1182 C CA . SER A 1 153 ? -0.666 2.745 -6.793 1.00 95.19 153 SER A CA 1
ATOM 1183 C C . SER A 1 153 ? -2.039 2.738 -7.450 1.00 95.19 153 SER A C 1
ATOM 1185 O O . SER A 1 153 ? -3.058 2.865 -6.767 1.00 95.19 153 SER A O 1
ATOM 1187 N N . MET A 1 154 ? -2.092 2.526 -8.766 1.00 96.12 154 MET A N 1
ATOM 1188 C CA . MET A 1 154 ? -3.354 2.385 -9.493 1.00 96.12 154 MET A CA 1
ATOM 1189 C C . MET A 1 154 ? -4.167 1.198 -8.977 1.00 96.12 154 MET A C 1
ATOM 1191 O O . MET A 1 154 ? -5.374 1.342 -8.777 1.00 96.12 154 MET A O 1
ATOM 1195 N N . LEU A 1 155 ? -3.523 0.061 -8.690 1.00 97.31 155 LEU A N 1
ATOM 1196 C CA . LEU A 1 155 ? -4.193 -1.094 -8.092 1.00 97.31 155 LEU A CA 1
ATOM 1197 C C . LEU A 1 155 ? -4.811 -0.743 -6.734 1.00 97.31 155 LEU A C 1
ATOM 1199 O O . LEU A 1 155 ? -5.983 -1.034 -6.510 1.00 97.31 155 LEU A O 1
ATOM 1203 N N . ARG A 1 156 ? -4.070 -0.077 -5.839 1.00 95.88 156 ARG A N 1
ATOM 1204 C CA . ARG A 1 156 ? -4.594 0.326 -4.520 1.00 95.88 156 ARG A CA 1
ATOM 1205 C C . ARG A 1 156 ? -5.786 1.273 -4.626 1.00 95.88 156 ARG A C 1
ATOM 1207 O O . ARG A 1 156 ? -6.742 1.139 -3.865 1.00 95.88 156 ARG A O 1
ATOM 1214 N N . ASN A 1 157 ? -5.759 2.206 -5.575 1.00 96.19 157 ASN A N 1
ATOM 1215 C CA . ASN A 1 157 ? -6.892 3.099 -5.836 1.00 96.19 157 ASN A CA 1
ATOM 1216 C C . ASN A 1 157 ? -8.104 2.331 -6.390 1.00 96.19 157 ASN A C 1
ATOM 1218 O O . ASN A 1 157 ? -9.224 2.522 -5.917 1.00 96.19 157 ASN A O 1
ATOM 1222 N N . LYS A 1 158 ? -7.876 1.407 -7.335 1.00 97.31 158 LYS A N 1
ATOM 1223 C CA . LYS A 1 158 ? -8.913 0.542 -7.919 1.00 97.31 158 LYS A CA 1
ATOM 1224 C C . LYS A 1 158 ? -9.588 -0.333 -6.862 1.00 97.31 158 LYS A C 1
ATOM 1226 O O . LYS A 1 158 ? -10.812 -0.368 -6.808 1.00 97.31 158 LYS A O 1
ATOM 1231 N N . LEU A 1 159 ? -8.803 -1.001 -6.017 1.00 96.75 159 LEU A N 1
ATOM 1232 C CA . LEU A 1 159 ? -9.313 -1.874 -4.956 1.00 96.75 159 LEU A CA 1
ATOM 1233 C C . LEU A 1 159 ? -10.014 -1.085 -3.843 1.00 96.75 159 LEU A C 1
ATOM 1235 O O . LEU A 1 159 ? -11.031 -1.541 -3.333 1.00 96.75 159 LEU A O 1
ATOM 1239 N N . GLY A 1 160 ? -9.516 0.105 -3.486 1.00 94.00 160 GLY A N 1
ATOM 1240 C CA . GLY A 1 160 ? -10.184 0.970 -2.507 1.00 94.00 160 GLY A CA 1
ATOM 1241 C C . GLY A 1 160 ? -11.588 1.398 -2.955 1.00 94.00 160 GLY A C 1
ATOM 1242 O O . GLY A 1 160 ? -12.504 1.456 -2.135 1.00 94.00 160 GLY A O 1
ATOM 1243 N N . ASN A 1 161 ? -11.779 1.611 -4.263 1.00 93.81 161 ASN A N 1
ATOM 1244 C CA . ASN A 1 161 ? -13.060 1.979 -4.876 1.00 93.81 161 ASN A CA 1
ATOM 1245 C C . ASN A 1 161 ? -13.644 3.314 -4.350 1.00 93.81 161 ASN A C 1
ATOM 1247 O O . ASN A 1 161 ? -14.857 3.475 -4.245 1.00 93.81 161 ASN A O 1
ATOM 1251 N N . ASP A 1 162 ? -12.775 4.278 -4.021 1.00 92.00 162 ASP A N 1
ATOM 1252 C CA . ASP A 1 162 ? -13.160 5.621 -3.547 1.00 92.00 162 ASP A CA 1
ATOM 1253 C C . ASP A 1 162 ? -12.180 6.710 -4.038 1.00 92.00 162 ASP A C 1
ATOM 1255 O O . ASP A 1 162 ? -11.641 7.520 -3.282 1.00 92.00 162 ASP A O 1
ATOM 1259 N N . GLY A 1 163 ? -11.906 6.706 -5.345 1.00 91.56 163 GLY A N 1
ATOM 1260 C CA . GLY A 1 163 ? -11.064 7.712 -5.998 1.00 91.56 163 GLY A CA 1
ATOM 1261 C C . GLY A 1 163 ? -9.554 7.501 -5.829 1.00 91.56 163 GLY A C 1
ATOM 1262 O O . GLY A 1 163 ? -9.077 6.392 -5.592 1.00 91.56 163 GLY A O 1
ATOM 1263 N N . VAL A 1 164 ? -8.789 8.580 -6.029 1.00 92.00 164 VAL A N 1
ATOM 1264 C CA . VAL A 1 164 ? -7.318 8.575 -5.973 1.00 92.00 164 VAL A CA 1
ATOM 1265 C C . VAL A 1 164 ? -6.873 8.945 -4.563 1.00 92.00 164 VAL A C 1
ATOM 1267 O O . VAL A 1 164 ? -7.119 10.057 -4.102 1.00 92.00 164 VAL A O 1
ATOM 1270 N N . LYS A 1 165 ? -6.237 7.994 -3.878 1.00 92.56 165 LYS A N 1
ATOM 1271 C CA . LYS A 1 165 ? -5.712 8.139 -2.510 1.00 92.56 165 LYS A CA 1
ATOM 1272 C C . LYS A 1 165 ? -4.307 7.561 -2.380 1.00 92.56 165 LYS A C 1
ATOM 1274 O O . LYS A 1 165 ? -3.919 7.074 -1.318 1.00 92.56 165 LYS A O 1
ATOM 1279 N N . ASP A 1 166 ? -3.612 7.475 -3.503 1.00 91.31 166 ASP A N 1
ATOM 1280 C CA . ASP A 1 166 ? -2.235 7.031 -3.620 1.00 91.31 166 ASP A CA 1
ATOM 1281 C C . ASP A 1 166 ? -1.680 7.432 -4.984 1.00 91.31 166 ASP A C 1
ATOM 1283 O O . ASP A 1 166 ? -2.381 7.380 -5.998 1.00 91.31 166 ASP A O 1
ATOM 1287 N N . GLU A 1 167 ? -0.400 7.756 -4.992 1.00 91.31 167 GLU A N 1
ATOM 1288 C CA . GLU A 1 167 ? 0.364 8.220 -6.139 1.00 91.31 167 GLU A CA 1
ATOM 1289 C C . GLU A 1 167 ? 1.679 7.443 -6.194 1.00 91.31 167 GLU A C 1
ATOM 1291 O O . GLU A 1 167 ? 2.296 7.149 -5.158 1.00 91.31 167 GLU A O 1
ATOM 1296 N N . GLY A 1 168 ? 2.127 7.141 -7.412 1.00 91.19 168 GLY A N 1
ATOM 1297 C CA . GLY A 1 168 ? 3.446 6.561 -7.624 1.00 91.19 168 GLY A CA 1
ATOM 1298 C C . GLY A 1 168 ? 4.567 7.585 -7.424 1.00 91.19 168 GLY A C 1
ATOM 1299 O O . GLY A 1 168 ? 4.374 8.667 -6.877 1.00 91.19 168 GLY A O 1
ATOM 1300 N N . LEU A 1 169 ? 5.781 7.243 -7.851 1.00 91.94 169 LEU A N 1
ATOM 1301 C CA . LEU A 1 169 ? 6.981 8.030 -7.522 1.00 91.94 169 LEU A CA 1
ATOM 1302 C C . LEU A 1 169 ? 7.223 9.248 -8.413 1.00 91.94 169 LEU A C 1
ATOM 1304 O O . LEU A 1 169 ? 8.102 10.061 -8.114 1.00 91.94 169 LEU A O 1
ATOM 1308 N N . VAL A 1 170 ? 6.540 9.327 -9.552 1.00 85.75 170 VAL A N 1
ATOM 1309 C CA . VAL A 1 170 ? 6.720 10.397 -10.534 1.00 85.75 170 VAL A CA 1
ATOM 1310 C C . VAL A 1 170 ? 5.350 10.843 -11.011 1.00 85.75 170 VAL A C 1
ATOM 1312 O O . VAL A 1 170 ? 4.632 10.068 -11.639 1.00 85.75 170 VAL A O 1
ATOM 1315 N N . GLU A 1 171 ? 5.031 12.103 -10.752 1.00 72.88 171 GLU A N 1
ATOM 1316 C CA . GLU A 1 171 ? 3.799 12.759 -11.179 1.00 72.88 171 GLU A CA 1
ATOM 1317 C C . GLU A 1 171 ? 4.172 14.041 -11.927 1.00 72.88 171 GLU A C 1
ATOM 1319 O O . GLU A 1 171 ? 5.001 14.817 -11.453 1.00 72.88 171 GLU A O 1
ATOM 1324 N N . ASP A 1 172 ? 3.646 14.233 -13.140 1.00 68.88 172 ASP A N 1
ATOM 1325 C CA . ASP A 1 172 ? 3.910 15.413 -13.980 1.00 68.88 172 ASP A CA 1
ATOM 1326 C C . ASP A 1 172 ? 5.399 15.810 -14.088 1.00 68.88 172 ASP A C 1
ATOM 1328 O O . ASP A 1 172 ? 5.777 16.981 -14.071 1.00 68.88 172 ASP A O 1
ATOM 1332 N N . SER A 1 173 ? 6.280 14.811 -14.231 1.00 69.06 173 SER A N 1
ATOM 1333 C CA . SER A 1 173 ? 7.752 14.958 -14.283 1.00 69.06 173 SER A CA 1
ATOM 1334 C C . SER A 1 173 ? 8.425 15.429 -12.984 1.00 69.06 173 SER A C 1
ATOM 1336 O O . SER A 1 173 ? 9.643 15.630 -12.965 1.00 69.06 173 SER A O 1
ATOM 1338 N N . SER A 1 174 ? 7.669 15.553 -11.895 1.00 76.00 174 SER A N 1
ATOM 1339 C CA . SER A 1 174 ? 8.156 15.854 -10.550 1.00 76.00 174 SER A CA 1
ATOM 1340 C C . SER A 1 174 ? 8.245 14.580 -9.710 1.00 76.00 174 SER A C 1
ATOM 1342 O O . SER A 1 174 ? 7.440 13.660 -9.843 1.00 76.00 174 SER A O 1
ATOM 1344 N N . GLY A 1 175 ? 9.266 14.498 -8.85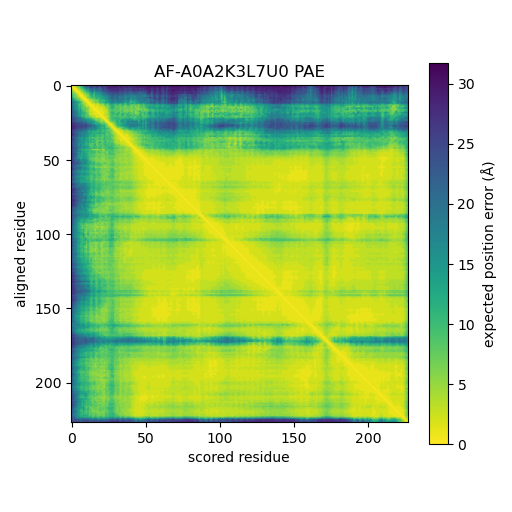9 1.00 80.88 175 GLY A N 1
ATOM 1345 C CA . GLY A 1 175 ? 9.414 13.373 -7.941 1.00 80.88 175 GLY A CA 1
ATOM 1346 C C . GLY A 1 175 ? 8.436 13.462 -6.777 1.00 80.88 175 GLY A C 1
ATOM 1347 O O . GLY A 1 175 ? 8.334 14.513 -6.148 1.00 80.88 175 GLY A O 1
ATOM 1348 N N . ASN A 1 176 ? 7.782 12.347 -6.466 1.00 84.12 176 ASN A N 1
ATOM 1349 C CA . ASN A 1 176 ? 6.833 12.214 -5.370 1.00 84.12 176 ASN A CA 1
ATOM 1350 C C . ASN A 1 176 ? 7.325 11.159 -4.366 1.00 84.12 176 ASN A C 1
ATOM 1352 O O . ASN A 1 176 ? 7.110 9.954 -4.515 1.00 84.12 176 ASN A O 1
ATOM 1356 N N . ILE A 1 177 ? 8.025 11.629 -3.333 1.00 88.44 177 ILE A N 1
ATOM 1357 C CA . ILE A 1 177 ? 8.475 10.781 -2.218 1.00 88.44 177 ILE A CA 1
ATOM 1358 C C . ILE A 1 177 ? 7.548 10.856 -0.998 1.00 88.44 177 ILE A C 1
ATOM 1360 O O . ILE A 1 177 ? 7.745 10.105 -0.049 1.00 88.44 177 ILE A O 1
ATOM 1364 N N . LEU A 1 178 ? 6.555 11.749 -1.022 1.00 89.00 178 LEU A N 1
ATOM 1365 C CA . LEU A 1 178 ? 5.573 11.972 0.037 1.00 89.00 178 LEU A CA 1
ATOM 1366 C C . LEU A 1 178 ? 4.199 12.131 -0.620 1.00 89.00 178 LEU A C 1
ATOM 1368 O O . LEU A 1 178 ? 3.825 13.243 -0.983 1.00 89.00 178 LEU A O 1
ATOM 1372 N N . ALA A 1 179 ? 3.460 11.031 -0.770 1.00 85.69 179 ALA A N 1
ATOM 1373 C CA . ALA A 1 179 ? 2.133 11.097 -1.373 1.00 85.69 179 ALA A CA 1
ATOM 1374 C C . ALA A 1 179 ? 1.139 11.773 -0.422 1.00 85.69 179 ALA A C 1
ATOM 1376 O O . ALA A 1 179 ? 0.964 11.347 0.729 1.00 85.69 179 ALA A O 1
ATOM 1377 N N . GLY A 1 180 ? 0.468 12.799 -0.924 1.00 88.00 180 GLY A N 1
ATOM 1378 C CA . GLY A 1 180 ? -0.496 13.595 -0.182 1.00 88.00 180 GLY A CA 1
ATOM 1379 C C . GLY A 1 180 ? -1.427 14.330 -1.130 1.00 88.00 180 GLY A C 1
ATOM 1380 O O . GLY A 1 180 ? -1.154 14.445 -2.318 1.00 88.00 180 GLY A O 1
ATOM 1381 N N . ASP A 1 181 ? -2.541 14.814 -0.599 1.00 87.12 181 ASP A N 1
ATOM 1382 C CA . ASP A 1 181 ? -3.511 15.563 -1.381 1.00 87.12 181 ASP A CA 1
ATOM 1383 C C . ASP A 1 181 ? -2.963 16.931 -1.833 1.00 87.12 181 ASP A C 1
ATOM 1385 O O . ASP A 1 181 ? -1.828 17.326 -1.551 1.00 87.12 181 ASP A O 1
ATOM 1389 N N . LYS A 1 182 ? -3.809 17.712 -2.508 1.00 87.19 182 LYS A N 1
ATOM 1390 C CA . LYS A 1 182 ? -3.484 19.071 -2.974 1.00 87.19 182 LYS A CA 1
ATOM 1391 C C . LYS A 1 182 ? -2.976 20.025 -1.876 1.00 87.19 182 LYS A C 1
ATOM 1393 O O . LYS A 1 182 ? -2.363 21.039 -2.201 1.00 87.19 182 LYS A O 1
ATOM 1398 N N . ASP A 1 183 ? -3.260 19.736 -0.605 1.00 89.56 183 ASP A N 1
ATOM 1399 C CA . ASP A 1 183 ? -2.844 20.520 0.559 1.00 89.56 183 ASP A CA 1
ATOM 1400 C C . ASP A 1 183 ? -1.629 19.875 1.266 1.00 89.56 183 ASP A C 1
ATOM 1402 O O . ASP A 1 183 ? -1.234 20.305 2.352 1.00 89.56 183 ASP A O 1
ATOM 1406 N N . SER A 1 184 ? -1.007 18.867 0.638 1.00 87.44 184 SER A N 1
ATOM 1407 C CA . SER A 1 184 ? 0.084 18.040 1.172 1.00 87.44 184 SER A CA 1
ATOM 1408 C C . SER A 1 184 ? -0.293 17.278 2.448 1.00 87.44 184 SER A C 1
ATOM 1410 O O . SER A 1 184 ? 0.573 16.970 3.273 1.00 87.44 184 SER A O 1
ATOM 1412 N N . LEU A 1 185 ? -1.580 16.968 2.628 1.00 91.19 185 LEU A N 1
ATOM 1413 C CA . LEU A 1 185 ? -2.054 16.120 3.717 1.00 91.19 185 LEU A CA 1
ATOM 1414 C C . LEU A 1 185 ? -2.047 14.660 3.274 1.00 91.19 185 LEU A C 1
ATOM 1416 O O . LEU A 1 185 ? -2.446 14.329 2.162 1.00 91.19 185 LEU A O 1
ATOM 1420 N N . SER A 1 186 ? -1.616 13.758 4.155 1.00 91.31 186 SER A N 1
ATOM 1421 C CA . SER A 1 186 ? -1.718 12.324 3.883 1.00 91.31 186 SER A CA 1
ATOM 1422 C C . SER A 1 186 ? -3.175 11.925 3.635 1.00 91.31 186 SER A C 1
ATOM 1424 O O . SER A 1 186 ? -4.074 12.355 4.358 1.00 91.31 186 SER A O 1
ATOM 1426 N N . TYR A 1 187 ? -3.400 11.072 2.638 1.00 93.00 187 TYR A N 1
ATOM 1427 C CA . TYR A 1 187 ? -4.734 10.588 2.300 1.00 93.00 187 TYR A CA 1
ATOM 1428 C C . TYR A 1 187 ? -5.364 9.770 3.438 1.00 93.00 187 TYR A C 1
ATOM 1430 O O . TYR A 1 187 ? -4.673 9.115 4.219 1.00 93.00 187 TYR A O 1
ATOM 1438 N N . ALA A 1 188 ? -6.696 9.777 3.501 1.00 93.06 188 ALA A N 1
ATOM 1439 C CA . ALA A 1 188 ? -7.477 9.031 4.483 1.00 93.06 188 ALA A CA 1
ATOM 1440 C C . ALA A 1 188 ? -8.243 7.880 3.819 1.00 93.06 188 ALA A C 1
ATOM 1442 O O . ALA A 1 188 ? -9.010 8.108 2.880 1.00 93.06 188 ALA A O 1
ATOM 1443 N N . ARG A 1 189 ? -8.082 6.662 4.344 1.00 93.12 189 ARG A N 1
ATOM 1444 C CA . ARG A 1 189 ? -8.881 5.488 3.964 1.00 93.12 189 ARG A CA 1
ATOM 1445 C C . ARG A 1 189 ? -9.736 5.000 5.131 1.00 93.12 189 ARG A C 1
ATOM 1447 O O . ARG A 1 189 ? -9.305 5.016 6.285 1.00 93.12 189 ARG A O 1
ATOM 1454 N N . THR A 1 190 ? -10.948 4.575 4.811 1.00 91.81 190 THR A N 1
ATOM 1455 C CA . THR A 1 190 ? -11.889 3.887 5.704 1.00 91.81 190 THR A CA 1
ATOM 1456 C C . THR A 1 190 ? -11.480 2.425 5.916 1.00 91.81 190 THR A C 1
ATOM 1458 O O . THR A 1 190 ? -10.740 1.877 5.097 1.00 91.81 190 THR A O 1
ATOM 1461 N N . PRO A 1 191 ? -11.939 1.757 6.992 1.00 89.81 191 PRO A N 1
ATOM 1462 C CA . PRO A 1 191 ? -11.661 0.335 7.205 1.00 89.81 191 PRO A CA 1
ATOM 1463 C C . PRO A 1 191 ? -12.049 -0.556 6.019 1.00 89.81 191 PRO A C 1
ATOM 1465 O O . PRO A 1 191 ? -11.311 -1.479 5.694 1.00 89.81 191 PRO A O 1
ATOM 1468 N N . GLU A 1 192 ? -13.163 -0.263 5.354 1.00 92.00 192 GLU A N 1
ATOM 1469 C CA . GLU A 1 192 ? -13.655 -0.975 4.176 1.00 92.00 192 GLU A CA 1
ATOM 1470 C C . GLU A 1 192 ? -12.653 -0.888 3.025 1.00 92.00 192 GLU A C 1
ATOM 1472 O O . GLU A 1 192 ? -12.249 -1.910 2.478 1.00 92.00 192 GLU A 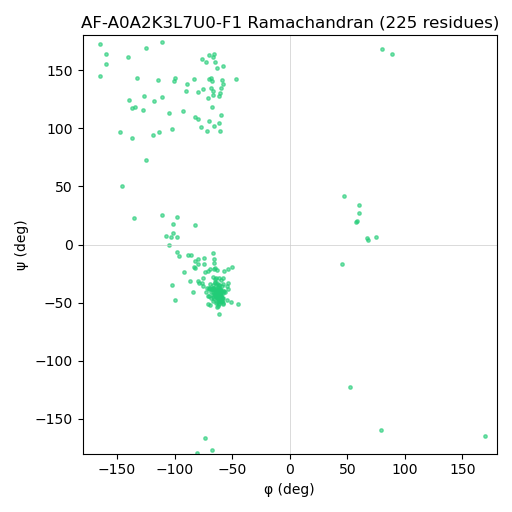O 1
ATOM 1477 N N . GLU A 1 193 ? -12.186 0.322 2.702 1.00 93.75 193 GLU A N 1
ATOM 1478 C CA . GLU A 1 193 ? -11.161 0.525 1.674 1.00 93.75 193 GLU A CA 1
ATOM 1479 C C . GLU A 1 193 ? -9.878 -0.249 1.989 1.00 93.75 193 GLU A C 1
ATOM 1481 O O . GLU A 1 193 ? -9.293 -0.855 1.094 1.00 93.75 193 GLU A O 1
ATOM 1486 N N . ILE A 1 194 ? -9.448 -0.257 3.257 1.00 92.12 194 ILE A N 1
ATOM 1487 C CA . ILE A 1 194 ? -8.276 -1.025 3.695 1.00 92.12 194 ILE A CA 1
ATOM 1488 C C . ILE A 1 194 ? -8.511 -2.520 3.458 1.00 92.12 194 ILE A C 1
ATOM 1490 O O . ILE A 1 194 ? -7.687 -3.158 2.808 1.00 92.12 194 ILE A O 1
ATOM 1494 N N . LEU A 1 195 ? -9.637 -3.074 3.922 1.00 92.94 195 LEU A N 1
ATOM 1495 C CA . LEU A 1 195 ? -9.956 -4.501 3.784 1.00 92.94 195 LEU A CA 1
ATOM 1496 C C . LEU A 1 195 ? -9.994 -4.941 2.314 1.00 92.94 195 LEU A C 1
ATOM 1498 O O . LEU A 1 195 ? -9.350 -5.926 1.960 1.00 92.94 195 LEU A O 1
ATOM 1502 N N . ARG A 1 196 ? -10.651 -4.169 1.441 1.00 95.38 196 ARG A N 1
ATOM 1503 C CA . ARG A 1 196 ? -10.694 -4.430 -0.009 1.00 95.38 196 ARG A CA 1
ATOM 1504 C C . ARG A 1 196 ? -9.305 -4.509 -0.641 1.00 95.38 196 ARG A C 1
ATOM 1506 O O . ARG A 1 196 ? -9.066 -5.361 -1.497 1.00 95.38 196 ARG A O 1
ATOM 1513 N N . ILE A 1 197 ? -8.397 -3.616 -0.231 1.00 94.50 197 ILE A N 1
ATOM 1514 C CA . ILE A 1 197 ? -7.021 -3.563 -0.742 1.00 94.50 197 ILE A CA 1
ATOM 1515 C C . ILE A 1 197 ? -6.215 -4.759 -0.238 1.00 94.50 197 ILE A C 1
ATOM 1517 O O . ILE A 1 197 ? -5.592 -5.454 -1.037 1.00 94.50 197 ILE A O 1
ATOM 1521 N N . VAL A 1 198 ? -6.225 -5.021 1.069 1.00 92.06 198 VAL A N 1
ATOM 1522 C CA . VAL A 1 198 ? -5.356 -6.045 1.677 1.00 92.06 198 VAL A CA 1
ATOM 1523 C C . VAL A 1 198 ? -5.818 -7.470 1.376 1.00 92.06 198 VAL A C 1
ATOM 1525 O O . VAL A 1 198 ? -5.003 -8.395 1.387 1.00 92.06 198 VAL A O 1
ATOM 1528 N N . TYR A 1 199 ? -7.105 -7.650 1.068 1.00 93.75 199 TYR A N 1
ATOM 1529 C CA . TYR A 1 199 ? -7.649 -8.903 0.544 1.00 93.75 199 TYR A CA 1
ATOM 1530 C C . TYR A 1 199 ? -7.392 -9.086 -0.954 1.00 93.75 199 TYR A C 1
ATOM 1532 O O . TYR A 1 199 ? -7.522 -10.197 -1.461 1.00 93.75 199 TYR A O 1
ATOM 1540 N N . GLY A 1 200 ? -7.045 -8.016 -1.677 1.00 94.12 200 GLY A N 1
ATOM 1541 C CA . GLY A 1 200 ? -6.837 -8.048 -3.127 1.00 94.12 200 GLY A CA 1
ATOM 1542 C C . GLY A 1 200 ? -8.110 -8.287 -3.948 1.00 94.12 200 GLY A C 1
ATOM 1543 O O . GLY A 1 200 ? -8.031 -8.399 -5.168 1.00 94.12 200 GLY A O 1
ATOM 1544 N N . SER A 1 201 ? -9.278 -8.368 -3.307 1.00 94.81 201 SER A N 1
ATOM 1545 C CA . SER A 1 201 ? -10.557 -8.727 -3.929 1.00 94.81 201 SER A CA 1
ATOM 1546 C C . SER A 1 201 ? -11.348 -7.517 -4.428 1.00 94.81 201 SER A C 1
ATOM 1548 O O . SER A 1 201 ? -12.195 -7.658 -5.307 1.00 94.81 201 SER A O 1
ATOM 1550 N N . GLY A 1 202 ? -11.097 -6.329 -3.864 1.00 95.12 202 GLY A N 1
ATOM 1551 C CA . GLY A 1 202 ? -11.963 -5.166 -4.066 1.00 95.12 202 GLY A CA 1
ATOM 1552 C C . GLY A 1 202 ? -13.274 -5.243 -3.272 1.00 95.12 202 GLY A C 1
ATOM 1553 O O . GLY A 1 202 ? -14.125 -4.374 -3.438 1.00 95.12 202 GLY A O 1
ATOM 1554 N N . ASP A 1 203 ? -13.425 -6.252 -2.405 1.00 95.69 203 ASP A N 1
ATOM 1555 C CA . ASP A 1 203 ? -14.609 -6.500 -1.576 1.00 95.69 203 ASP A CA 1
ATOM 1556 C C . ASP A 1 203 ? -14.192 -6.833 -0.129 1.00 95.69 203 ASP A C 1
ATOM 1558 O O . ASP A 1 203 ? -13.500 -7.816 0.141 1.00 95.69 203 ASP A O 1
ATOM 1562 N N . GLU A 1 204 ? -14.617 -6.006 0.826 1.00 94.25 204 GLU A N 1
ATOM 1563 C CA . GLU A 1 204 ? -14.306 -6.114 2.255 1.00 94.25 204 GLU A CA 1
ATOM 1564 C C . GLU A 1 204 ? -14.891 -7.365 2.927 1.00 94.25 204 GLU A C 1
ATOM 1566 O O . GLU A 1 204 ? -14.508 -7.696 4.052 1.00 94.25 204 GLU A O 1
ATOM 1571 N N . SER A 1 205 ? -15.805 -8.066 2.253 1.00 95.81 205 SER A N 1
ATOM 1572 C CA . SER A 1 205 ? -16.420 -9.314 2.710 1.00 95.81 205 SER A CA 1
ATOM 1573 C C . SER A 1 205 ? -15.742 -10.572 2.157 1.00 95.81 205 SER A C 1
ATOM 1575 O O . SER A 1 205 ? -16.013 -11.669 2.646 1.00 95.81 205 SER A O 1
ATOM 1577 N N . VAL A 1 206 ? -14.823 -10.432 1.191 1.00 96.38 206 VAL A N 1
ATOM 1578 C CA . VAL A 1 206 ? -14.149 -11.551 0.511 1.00 96.38 206 VAL A CA 1
ATOM 1579 C C . VAL A 1 206 ? -12.652 -11.558 0.848 1.00 96.38 206 VAL A C 1
ATOM 1581 O O . VAL A 1 206 ? -11.886 -10.840 0.201 1.00 96.38 206 VAL A O 1
ATOM 1584 N N . PRO A 1 207 ? -12.212 -12.363 1.838 1.00 94.62 207 PRO A N 1
ATOM 1585 C CA . PRO A 1 207 ? -10.801 -12.564 2.156 1.00 94.62 207 PRO A CA 1
ATOM 1586 C C . PRO A 1 207 ? -9.973 -13.104 0.994 1.00 94.62 207 PRO A C 1
ATOM 1588 O O . PRO A 1 207 ? -10.466 -13.845 0.145 1.00 94.62 207 PRO A O 1
ATOM 1591 N N . GLY A 1 208 ? -8.678 -12.805 1.023 1.00 93.06 208 GLY A N 1
ATOM 1592 C CA . GLY A 1 208 ? -7.725 -13.217 -0.000 1.00 93.06 208 GLY A CA 1
ATOM 1593 C C . GLY A 1 208 ? -6.382 -12.520 0.182 1.00 93.06 208 GLY A C 1
ATOM 1594 O O . GLY A 1 208 ? -6.117 -11.942 1.241 1.00 93.06 208 GLY A O 1
ATOM 1595 N N . GLY A 1 209 ? -5.541 -12.570 -0.851 1.00 91.19 209 GLY A N 1
ATOM 1596 C CA . GLY A 1 209 ? -4.280 -11.834 -0.903 1.00 91.19 209 GLY A CA 1
ATOM 1597 C C . GLY A 1 209 ? -3.413 -12.073 0.332 1.00 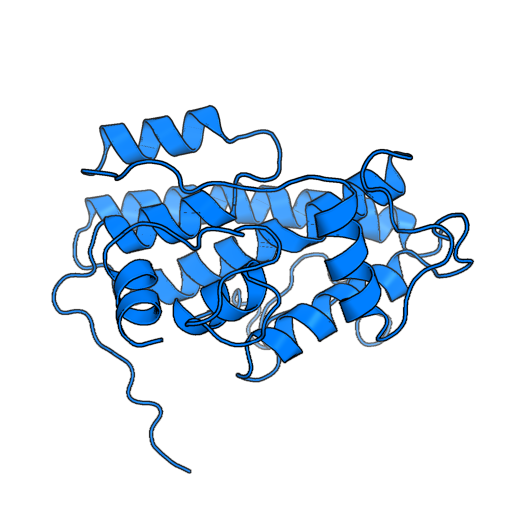91.19 209 GLY A C 1
ATOM 1598 O O . GLY A 1 209 ? -3.098 -13.212 0.677 1.00 91.19 209 GLY A O 1
ATOM 1599 N N . PHE A 1 210 ? -3.058 -10.993 1.030 1.00 90.81 210 PHE A N 1
ATOM 1600 C CA . PHE A 1 210 ? -2.213 -11.069 2.223 1.00 90.81 210 PHE A CA 1
ATOM 1601 C C . PHE A 1 210 ? -2.945 -11.612 3.457 1.00 90.81 210 PHE A C 1
ATOM 1603 O O . PHE A 1 210 ? -2.290 -12.040 4.403 1.00 90.81 210 PHE A O 1
ATOM 1610 N N . TYR A 1 211 ? -4.280 -11.637 3.462 1.00 92.31 211 TYR A N 1
ATOM 1611 C CA . TYR A 1 211 ? -5.099 -12.124 4.576 1.00 92.31 211 TYR A CA 1
ATOM 1612 C C . TYR A 1 211 ? -6.072 -13.211 4.103 1.00 92.31 211 TYR A C 1
ATOM 1614 O O . TYR A 1 211 ? -7.285 -12.986 4.063 1.00 92.31 211 TYR A O 1
ATOM 1622 N N . PRO A 1 212 ? -5.581 -14.426 3.794 1.00 93.12 212 PRO A N 1
ATOM 1623 C CA . PRO A 1 212 ? -6.403 -15.494 3.218 1.00 93.12 212 PRO A CA 1
ATOM 1624 C C . PRO A 1 212 ? -7.532 -15.974 4.142 1.00 93.12 212 PRO A C 1
ATOM 1626 O O . PRO A 1 212 ? -8.512 -16.547 3.679 1.00 93.12 212 PRO A O 1
ATOM 1629 N N . LEU A 1 213 ? -7.407 -15.748 5.455 1.00 92.56 213 LEU A N 1
ATOM 1630 C CA . LEU A 1 213 ? -8.433 -16.074 6.456 1.00 92.56 213 LEU A CA 1
ATOM 1631 C C . LEU A 1 213 ? -9.216 -14.842 6.941 1.00 92.56 213 LEU A C 1
ATOM 1633 O O . LEU A 1 213 ? -10.000 -14.945 7.883 1.00 92.56 213 LEU A O 1
ATOM 1637 N N . GLY A 1 214 ? -8.982 -13.688 6.318 1.00 91.25 214 GLY A N 1
ATOM 1638 C CA . GLY A 1 214 ? -9.546 -12.407 6.709 1.00 91.25 214 GLY A CA 1
ATOM 1639 C C . GLY A 1 214 ? -8.814 -11.745 7.878 1.00 91.25 214 GLY A C 1
ATOM 1640 O O . GLY A 1 214 ? -7.968 -12.336 8.557 1.00 91.25 214 GLY A O 1
ATOM 1641 N N . GLY A 1 215 ? -9.147 -10.478 8.099 1.00 87.75 215 GLY A N 1
ATOM 1642 C CA . GLY A 1 215 ? -8.736 -9.712 9.265 1.00 87.75 215 GLY A CA 1
ATOM 1643 C C . GLY A 1 215 ? -9.420 -10.199 10.545 1.00 87.75 215 GLY A C 1
ATOM 1644 O O . GLY A 1 215 ? -10.435 -10.896 10.524 1.00 87.75 215 GLY A O 1
ATOM 1645 N N . ASP A 1 216 ? -8.865 -9.801 11.686 1.00 85.19 216 ASP A N 1
ATOM 1646 C CA . ASP A 1 216 ? -9.444 -10.057 13.009 1.00 85.19 216 ASP A CA 1
ATOM 1647 C C . ASP A 1 216 ? -9.932 -8.737 13.642 1.00 85.19 216 ASP A C 1
ATOM 1649 O O . ASP 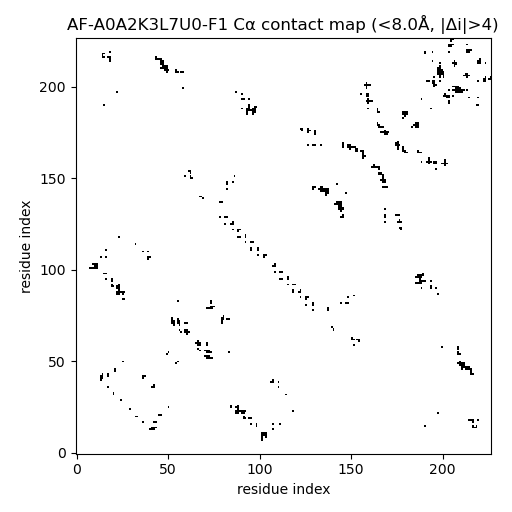A 1 216 ? -9.745 -7.654 13.088 1.00 85.19 216 ASP A O 1
ATOM 1653 N N . GLY A 1 217 ? -10.596 -8.820 14.792 1.00 84.00 217 GLY A N 1
ATOM 1654 C CA . GLY A 1 217 ? -11.298 -7.705 15.424 1.00 84.00 217 GLY A CA 1
ATOM 1655 C C . GLY A 1 217 ? -12.745 -7.578 14.947 1.00 84.00 217 GLY A C 1
ATOM 1656 O O . GLY A 1 217 ? -13.155 -8.172 13.948 1.00 84.00 217 GLY A O 1
ATOM 1657 N N . HIS A 1 218 ? -13.550 -6.820 15.690 1.00 84.62 218 HIS A N 1
ATOM 1658 C CA . HIS A 1 218 ? -14.987 -6.694 15.452 1.00 84.62 218 HIS A CA 1
ATOM 1659 C C . HIS A 1 218 ? -15.304 -6.078 14.088 1.00 84.62 218 HIS A C 1
ATOM 1661 O O . HIS A 1 218 ? -16.192 -6.574 13.405 1.00 84.62 218 HIS A O 1
ATOM 1667 N N . ILE A 1 219 ? -14.546 -5.055 13.675 1.00 86.44 219 ILE A N 1
ATOM 1668 C CA . ILE A 1 219 ? -14.751 -4.361 12.395 1.00 86.44 219 ILE A CA 1
ATOM 1669 C C . ILE A 1 219 ? -14.569 -5.341 11.232 1.00 86.44 219 ILE A C 1
ATOM 1671 O O . ILE A 1 219 ? -15.529 -5.606 10.519 1.00 86.44 219 ILE A O 1
ATOM 1675 N N . ALA A 1 220 ? -13.391 -5.958 11.093 1.00 89.12 220 ALA A N 1
ATOM 1676 C CA . ALA A 1 220 ? -13.128 -6.908 10.011 1.00 89.12 220 ALA A CA 1
ATOM 1677 C C . ALA A 1 220 ? -14.117 -8.084 10.024 1.00 89.12 220 ALA A C 1
ATOM 1679 O O . ALA A 1 220 ? -14.721 -8.398 9.002 1.00 89.12 220 ALA A O 1
ATOM 1680 N N . LYS A 1 221 ? -14.366 -8.683 11.197 1.00 89.94 221 LYS A N 1
ATOM 1681 C CA . LYS A 1 221 ? -15.298 -9.813 11.328 1.00 89.94 221 LYS A CA 1
ATOM 1682 C C . LYS A 1 221 ? -16.742 -9.462 10.984 1.00 89.94 221 LYS A C 1
ATOM 1684 O O . LYS A 1 221 ? -17.462 -10.352 10.544 1.00 89.94 221 LYS A O 1
ATOM 1689 N N . SER A 1 222 ? -17.160 -8.209 11.167 1.00 90.94 222 SER A N 1
ATOM 1690 C CA . SER A 1 222 ? -18.526 -7.785 10.847 1.00 90.94 222 SER A CA 1
ATOM 1691 C C . SER A 1 222 ? -18.840 -7.874 9.348 1.00 90.94 222 SER A C 1
ATOM 1693 O O . SER A 1 222 ? -19.977 -8.180 8.988 1.00 90.94 222 SER A O 1
ATOM 1695 N N . TYR A 1 223 ? -17.833 -7.704 8.483 1.00 90.62 223 TYR A N 1
ATOM 1696 C CA . TYR A 1 223 ? -17.973 -7.883 7.034 1.00 90.62 223 TYR A CA 1
ATOM 1697 C C . TYR A 1 223 ? -17.928 -9.358 6.622 1.00 90.62 223 TYR A C 1
ATOM 1699 O O . TYR A 1 223 ? -18.624 -9.752 5.694 1.00 90.62 223 TYR A O 1
ATOM 1707 N N . LEU A 1 224 ? -17.182 -10.198 7.349 1.00 87.56 224 LEU A N 1
ATOM 1708 C CA . LEU A 1 224 ? -17.071 -11.635 7.050 1.00 87.56 224 LEU A CA 1
ATOM 1709 C C . LEU A 1 224 ? -18.316 -12.433 7.448 1.00 87.56 224 LEU A C 1
ATOM 1711 O O . LEU A 1 224 ? -18.604 -13.468 6.859 1.00 87.56 224 LEU A O 1
ATOM 1715 N N . SER A 1 225 ? -19.049 -11.986 8.471 1.00 69.88 225 SER A N 1
ATOM 1716 C CA . SER A 1 225 ? -20.253 -12.679 8.946 1.00 69.88 225 SER A CA 1
ATOM 1717 C C . SER A 1 225 ? -21.476 -12.512 8.040 1.00 69.88 225 SER A C 1
ATOM 1719 O O . SER A 1 225 ? -22.468 -13.206 8.249 1.00 69.88 225 SER A O 1
ATOM 1721 N N . ASN A 1 226 ? -21.417 -11.588 7.077 1.00 52.78 226 ASN A N 1
ATOM 1722 C CA . ASN A 1 226 ? -22.509 -11.270 6.153 1.00 52.78 226 ASN A CA 1
ATOM 1723 C C . ASN A 1 226 ? -22.260 -11.774 4.714 1.00 52.78 226 ASN A C 1
ATOM 1725 O O . ASN A 1 226 ? -23.047 -11.429 3.833 1.00 52.78 226 ASN A O 1
ATOM 1729 N N . ALA A 1 227 ? -21.191 -12.550 4.488 1.00 47.25 227 ALA A N 1
ATOM 1730 C CA . ALA A 1 227 ? -20.828 -13.148 3.199 1.00 47.25 227 ALA A CA 1
ATOM 1731 C C . ALA A 1 227 ? -21.486 -14.522 2.971 1.00 47.25 227 ALA A C 1
ATOM 1733 O O . ALA A 1 227 ? -21.620 -15.293 3.953 1.00 47.25 227 ALA A O 1
#

Organism: Trifolium pratense (NCBI:txid57577)

Foldseek 3Di:
DDPPPPPQQPAPALALVQLLLLQQCPDDPNPVLVVLSVVLHPYDDRAAFDPALVLVQVLLCLLVVHHDVPGQGCPPDDLSVLLSNQQTLLLSLQSLVQCLVNHDDPSSNVSSVVVNVVSQVVLLVSLVVLLVQQQPQDPPRRDGSQRSQQSSQVLLQQLLVPHRQGHTQADPNDGDSQDDPPVSHHHHGDPQSSCSSCQSPSGLQQRHRGRNPWGDDPVSVVSVVVD

Secondary structure (DSSP, 8-state):
---------SS--HHHHHHHHHHGGGSS-HHHHHHHHHHHS---PPPP----HHHHHHHHHHHHTS--SSPP-TTSSHHHHHHHHHHSHHHHHHHHHHHTTT--SHHHHHHHHHHHHHHHHHHHHHHHHHHHTTTSEETTTTEEHHHHHHHHHHHHHHHHTSS-----SEETTEE-SS---TTSPPP---HHHHHHHHTSSS-TTS-BTTBTT---SHHHHHHHTT-

Radius of gyration: 17.03 Å; Cα contacts (8 Å, |Δi|>4): 362; chains: 1; bounding box: 42×37×46 Å

Mean predicted aligned error: 6.78 Å

Solvent-accessible surface area (backbone atoms only — not comparable to full-atom values): 12459 Å² total; per-residue (Å²): 135,79,81,78,80,75,82,78,45,93,65,49,54,60,41,59,58,46,47,33,56,59,54,39,48,85,60,99,52,55,64,63,57,54,49,56,44,57,76,73,41,79,63,76,76,84,51,62,71,45,84,48,48,63,38,51,18,56,52,49,18,59,31,67,75,44,82,52,79,73,68,46,45,39,81,78,43,73,66,38,34,51,53,53,61,56,69,45,43,56,55,23,43,19,29,45,53,40,44,54,85,38,47,69,48,69,68,59,42,53,49,47,55,55,48,39,58,54,48,51,53,51,46,34,51,54,36,45,59,47,51,78,41,24,84,42,61,45,83,87,69,78,41,31,40,36,57,52,39,36,29,49,21,52,37,48,24,61,22,34,69,76,60,85,69,58,60,32,38,64,52,98,93,39,81,37,46,72,66,44,48,100,86,68,43,68,36,66,32,53,73,56,29,48,39,3,38,50,13,66,61,50,36,51,47,44,56,20,51,38,18,63,81,27,63,46,51,71,72,45,40,60,36,48,76,74,99

pLDDT: mean 83.65, std 16.32, range [27.78, 98.38]

Nearest PDB structures (foldseek):
  9c3i-assembly1_S  TM=8.558E-01  e=9.303E+00  Homo sapiens
  7w0f-assembly1_A  TM=4.076E-01  e=2.489E+00  Drosophila melanogaster
  7w0e-assembly1_A  TM=3.843E-01  e=7.146E+00  Drosophila melanogaster